Protein 1N12 (pdb70)

Sequence (290 aa):
VPACTVSNTTVDWQDVEIQTLSQNGNHEKEFTVNRCPYNLGTKVTITATNTYNNAILVQNTSNTSSDGLLVYLYNSSNAGNIGTAITLGTPFTPGKITGNNADKTISLHAKLGYKGNQNLIAGPFSATATLVASYSSDVAFRGNLLDVPACTVSNTTVDWQDVEIQTLSQNGNHEKEEFTVNRCPYNLGTKVTITATNTYNNAILVQNTSNTDGLLVYLYNSSNAGNIGTAITLGTPFTPGKITGNNADKTISLHAKLGYKGNQNLIAGPFSATATLVASYSSDVAFRGNLLD

InterPro domains:
  IPR000259 Fimbrial-type adhesion domain [PF00419] (29-172)
  IPR004086 P pili tip fibrillum PapE protein, Enterobacteriaceae [PR01555] (19-34)
  IPR004086 P pili tip fibrillum PapE protein, Enterobacteriaceae [PR01555] (64-80)
  IPR004086 P pili tip fibrillum PapE protein, Enterobacteriaceae [PR01555] (98-114)
  IPR004086 P pili tip fibrillum PapE protein, Enterobacteriaceae [PR01555] (125-140)
  IPR004086 P pili tip fibrillum PapE protein, Enterobacteriaceae [PR01555] (143-162)
  IPR008966 Adhesion domain superfamily [SSF49401] (36-172)
  IPR036937 Fimbrial-type adhesion domain superfamily [G3DSA:2.60.40.1090] (36-173)
  IPR050263 Bacterial Fimbrial Adherence [PTHR33420] (1-172)

Radius of gyration: 21.82 Å; Cα contacts (8 Å, |Δi|>4): 777; chains: 4; bounding box: 40×49×59 Å

Structure (mmCIF, N/CA/C/O backbone):
data_1N12
#
_entry.id   1N12
#
_cell.length_a   25.254
_cell.length_b   91.922
_cell.length_c   51.244
_cell.angle_alpha   90.00
_cell.angle_beta   99.26
_cell.angle_gamma   90.00
#
_symmetry.space_group_name_H-M   'P 1 21 1'
#
loop_
_entity.id
_entity.type
_entity.pdbx_description
1 polymer 'mature Fimbrial protein PapE'
2 polymer 'Peptide corresponding to the N-terminal extension of protein PapK'
3 water water
#
loop_
_atom_site.group_PDB
_atom_site.id
_atom_site.type_symbol
_atom_site.label_atom_id
_atom_site.label_alt_id
_atom_site.label_comp_id
_atom_site.label_asym_id
_atom_site.label_entity_id
_atom_site.label_seq_id
_atom_site.pdbx_PDB_ins_code
_atom_site.Cartn_x
_atom_site.Cartn_y
_atom_site.Cartn_z
_atom_site.occupancy
_atom_site.B_iso_or_equiv
_atom_site.auth_seq_id
_atom_site.auth_comp_id
_atom_site.auth_asym_id
_atom_site.auth_atom_id
_atom_site.pdbx_PDB_model_num
ATOM 1 N N . VAL A 1 1 ? 23.251 46.733 8.300 1.00 31.32 1 VAL A N 1
ATOM 2 C CA . VAL A 1 1 ? 22.121 46.760 7.332 1.00 28.51 1 VAL A CA 1
ATOM 3 C C . VAL A 1 1 ? 21.065 45.744 7.737 1.00 26.21 1 VAL A C 1
ATOM 4 O O . VAL A 1 1 ? 21.328 44.843 8.534 1.00 27.84 1 VAL A O 1
ATOM 8 N N . PRO A 1 2 ? 19.846 45.882 7.202 1.00 24.74 13 PRO A N 1
ATOM 9 C CA . PRO A 1 2 ? 18.806 44.921 7.567 1.00 24.29 13 PRO A CA 1
ATOM 10 C C . PRO A 1 2 ? 19.147 43.520 7.075 1.00 23.62 13 PRO A C 1
ATOM 11 O O . PRO A 1 2 ? 19.634 43.344 5.957 1.00 24.12 13 PRO A O 1
ATOM 15 N N . ALA A 1 3 ? 18.918 42.532 7.929 1.00 22.52 14 ALA A N 1
ATOM 16 C CA . ALA A 1 3 ? 19.172 41.149 7.562 1.00 21.69 14 ALA A CA 1
ATOM 17 C C . ALA A 1 3 ? 17.987 40.706 6.714 1.00 20.01 14 ALA A C 1
ATOM 18 O O . ALA A 1 3 ? 16.912 41.302 6.772 1.00 18.67 14 ALA A O 1
ATOM 20 N N . CYS A 1 4 ? 18.182 39.667 5.920 1.00 17.50 15 CYS A N 1
ATOM 21 C CA . CYS A 1 4 ? 17.102 39.175 5.083 1.00 16.69 15 CYS A CA 1
ATOM 22 C C . CYS A 1 4 ? 16.081 38.452 5.943 1.00 15.90 15 CYS A C 1
ATOM 23 O O . CYS A 1 4 ? 16.401 37.971 7.035 1.00 16.68 15 CYS A O 1
ATOM 26 N N . THR A 1 5 ? 14.854 38.371 5.442 1.00 15.30 16 THR A N 1
ATOM 27 C CA . THR A 1 5 ? 13.797 37.654 6.135 1.00 17.36 16 THR A CA 1
ATOM 28 C C . THR A 1 5 ? 13.735 36.289 5.458 1.00 15.49 16 THR A C 1
ATOM 29 O O . THR A 1 5 ? 13.307 36.174 4.312 1.00 15.77 16 THR A O 1
ATOM 33 N N . VAL A 1 6 ? 14.180 35.264 6.174 1.00 15.69 17 VAL A N 1
ATOM 34 C CA . VAL A 1 6 ? 14.223 33.904 5.652 1.00 12.54 17 VAL A CA 1
ATOM 35 C C . VAL A 1 6 ? 12.915 33.132 5.817 1.00 14.72 17 VAL A C 1
ATOM 36 O O . VAL A 1 6 ? 12.314 33.127 6.893 1.00 15.01 17 VAL A O 1
ATOM 40 N N . SER A 1 7 ? 12.481 32.478 4.743 1.00 14.24 18 SER A N 1
ATOM 41 C CA . SER A 1 7 ? 11.264 31.671 4.771 1.00 15.64 18 SER A CA 1
ATOM 42 C C . SER A 1 7 ? 11.576 30.272 5.283 1.00 16.30 18 SER A C 1
ATOM 43 O O . SER A 1 7 ? 12.551 29.651 4.855 1.00 15.47 18 SER A O 1
ATOM 46 N N . ASN A 1 8 ? 10.747 29.774 6.194 1.00 16.62 19 ASN A N 1
ATOM 47 C CA . ASN A 1 8 ? 10.943 28.437 6.730 1.00 17.02 19 ASN A CA 1
ATOM 48 C C . ASN A 1 8 ? 10.857 27.404 5.619 1.00 17.84 19 ASN A C 1
ATOM 49 O O . ASN A 1 8 ? 10.114 27.573 4.650 1.00 18.66 19 ASN A O 1
ATOM 54 N N . THR A 1 9 ? 11.626 26.332 5.754 1.00 16.48 20 THR A N 1
ATOM 55 C CA . THR A 1 9 ? 11.562 25.274 4.768 1.00 17.38 20 THR A CA 1
ATOM 56 C C . THR A 1 9 ? 11.883 23.940 5.421 1.00 14.58 20 THR A C 1
ATOM 57 O O . THR A 1 9 ? 12.349 23.882 6.563 1.00 13.88 20 THR A O 1
ATOM 61 N N . THR A 1 10 ? 11.600 22.870 4.695 1.00 13.25 21 THR A N 1
ATOM 62 C CA . THR A 1 10 ? 11.817 21.531 5.198 1.00 11.83 21 THR A CA 1
ATOM 63 C C . THR A 1 10 ? 12.504 20.685 4.148 1.00 12.31 21 THR A C 1
ATOM 64 O O . THR A 1 10 ? 12.191 20.778 2.962 1.00 13.37 21 THR A O 1
ATOM 68 N N . VAL A 1 11 ? 13.442 19.861 4.599 1.00 9.91 22 VAL A N 1
ATOM 69 C CA . VAL A 1 11 ? 14.169 18.954 3.730 1.00 11.19 22 VAL A CA 1
ATOM 70 C C . VAL A 1 11 ? 13.680 17.580 4.180 1.00 11.85 22 VAL A C 1
ATOM 71 O O . VAL A 1 11 ? 13.934 17.168 5.310 1.00 11.27 22 VAL A O 1
ATOM 75 N N . ASP A 1 12 ? 12.963 16.885 3.302 1.00 11.86 23 ASP A N 1
ATOM 76 C CA . ASP A 1 12 ? 12.394 15.583 3.646 1.00 14.61 23 ASP A CA 1
ATOM 77 C C . ASP A 1 12 ? 12.963 14.438 2.819 1.00 13.57 23 ASP A C 1
ATOM 78 O O . ASP A 1 12 ? 12.816 14.402 1.595 1.00 15.58 23 ASP A O 1
ATOM 83 N N . TRP A 1 13 ? 13.614 13.503 3.507 1.00 13.17 24 TRP A N 1
ATOM 84 C CA . TRP A 1 13 ? 14.227 12.337 2.875 1.00 13.78 24 TRP A CA 1
ATOM 85 C C . TRP A 1 13 ? 13.266 11.169 2.657 1.00 14.93 24 TRP A C 1
ATOM 86 O O . TRP A 1 13 ? 13.616 10.193 1.988 1.00 17.40 24 TRP A O 1
ATOM 97 N N . GLN A 1 14 ? 12.065 11.253 3.214 1.00 17.07 25 GLN A N 1
ATOM 98 C CA . GLN A 1 14 ? 11.116 10.155 3.064 1.00 22.12 25 GLN A CA 1
ATOM 99 C C . GLN A 1 14 ? 11.733 8.947 3.756 1.00 21.16 25 GLN A C 1
ATOM 100 O O . GLN A 1 14 ? 12.345 9.081 4.815 1.00 19.30 25 GLN A O 1
ATOM 106 N N . ASP A 1 15 ? 11.604 7.774 3.143 1.00 20.79 26 ASP A N 1
ATOM 107 C CA . ASP A 1 15 ? 12.158 6.566 3.735 1.00 22.63 26 ASP A CA 1
ATOM 108 C C . ASP A 1 15 ? 13.648 6.402 3.478 1.00 21.48 26 ASP A C 1
ATOM 109 O O . ASP A 1 15 ? 14.115 6.525 2.346 1.00 21.79 26 ASP A O 1
ATOM 114 N N . VAL A 1 16 ? 14.388 6.121 4.546 1.00 20.92 27 VAL A N 1
ATOM 115 C CA . VAL A 1 16 ? 15.826 5.913 4.454 1.00 19.35 27 VAL A CA 1
ATOM 116 C C . VAL A 1 16 ? 16.169 4.605 5.159 1.00 19.41 27 VAL A C 1
ATOM 117 O O . VAL A 1 16 ? 15.975 4.481 6.369 1.00 18.05 27 VAL A O 1
ATOM 121 N N . GLU A 1 17 ? 16.670 3.631 4.405 1.00 19.68 28 GLU A N 1
ATOM 122 C CA . GLU A 1 17 ? 17.038 2.343 4.987 1.00 20.79 28 GLU A CA 1
ATOM 123 C C . GLU A 1 17 ? 18.333 2.466 5.773 1.00 17.28 28 GLU A C 1
ATOM 124 O O . GLU A 1 17 ? 19.364 2.853 5.230 1.00 15.96 28 GLU A O 1
ATOM 130 N N . ILE A 1 18 ? 18.267 2.131 7.055 1.00 15.52 29 ILE A N 1
ATOM 131 C CA . ILE A 1 18 ? 19.427 2.225 7.927 1.00 15.09 29 ILE A CA 1
ATOM 132 C C . ILE A 1 18 ? 20.648 1.540 7.342 1.00 17.07 29 ILE A C 1
ATOM 133 O O . ILE A 1 18 ? 21.735 2.109 7.331 1.00 16.96 29 ILE A O 1
ATOM 138 N N . GLN A 1 19 ? 20.455 0.322 6.845 1.00 17.62 30 GLN A N 1
ATOM 139 C CA . GLN A 1 19 ? 21.545 -0.468 6.282 1.00 21.89 30 GLN A CA 1
ATOM 140 C C . GLN A 1 19 ? 22.281 0.207 5.129 1.00 20.67 30 GLN A C 1
ATOM 141 O O . GLN A 1 19 ? 23.385 -0.204 4.774 1.00 21.20 30 GLN A O 1
ATOM 147 N N . THR A 1 20 ? 21.686 1.247 4.551 1.00 21.39 31 THR A N 1
ATOM 148 C CA . THR A 1 20 ? 22.313 1.937 3.425 1.00 19.37 31 THR A CA 1
ATOM 149 C C . THR A 1 20 ? 23.035 3.231 3.787 1.00 18.46 31 THR A C 1
ATOM 150 O O . THR A 1 20 ? 23.599 3.894 2.915 1.00 17.36 31 THR A O 1
ATOM 154 N N . LEU A 1 21 ? 23.030 3.582 5.069 1.00 16.73 32 LEU A N 1
ATOM 155 C CA . LEU A 1 21 ? 23.684 4.804 5.525 1.00 15.15 32 LEU A CA 1
ATOM 156 C C . LEU A 1 21 ? 25.189 4.681 5.621 1.00 16.24 32 LEU A C 1
ATOM 157 O O . LEU A 1 21 ? 25.722 3.659 6.061 1.00 16.09 32 LEU A O 1
ATOM 162 N N . SER A 1 22 ? 25.869 5.739 5.201 1.00 16.75 33 SER A N 1
ATOM 163 C CA . SER A 1 22 ? 27.315 5.806 5.272 1.00 17.16 33 SER A CA 1
ATOM 164 C C . SER A 1 22 ? 27.608 6.642 6.500 1.00 17.59 33 SER A C 1
ATOM 165 O O . SER A 1 22 ? 26.994 7.690 6.704 1.00 15.43 33 SER A O 1
ATOM 168 N N . GLN A 1 23 ? 28.548 6.189 7.315 1.00 17.60 34 GLN A N 1
ATOM 169 C CA . GLN A 1 23 ? 28.891 6.917 8.522 1.00 19.04 34 GLN A CA 1
ATOM 170 C C . GLN A 1 23 ? 29.371 8.334 8.201 1.00 20.09 34 GLN A C 1
ATOM 171 O O . GLN A 1 23 ? 29.082 9.279 8.945 1.00 19.88 34 GLN A O 1
ATOM 177 N N . ASN A 1 24 ? 30.080 8.483 7.084 1.00 21.07 35 ASN A N 1
ATOM 178 C CA . ASN A 1 24 ? 30.608 9.783 6.669 1.00 22.86 35 ASN A CA 1
ATOM 179 C C . ASN A 1 24 ? 29.531 10.660 6.054 1.00 21.81 35 ASN A C 1
ATOM 180 O O . ASN A 1 24 ? 29.725 11.864 5.865 1.00 20.93 35 ASN A O 1
ATOM 185 N N . GLY A 1 25 ? 28.405 10.041 5.722 1.00 18.93 36 GLY A N 1
ATOM 186 C CA . GLY A 1 25 ? 27.306 10.774 5.138 1.00 18.39 36 GLY A CA 1
ATOM 187 C C . GLY A 1 25 ? 27.086 10.518 3.661 1.00 16.79 36 GLY A C 1
ATOM 188 O O . GLY A 1 25 ? 28.002 10.639 2.847 1.00 17.65 36 GLY A O 1
ATOM 189 N N . ASN A 1 26 ? 25.868 10.128 3.320 1.00 14.72 37 ASN A N 1
ATOM 190 C CA . ASN A 1 26 ? 25.501 9.915 1.932 1.00 13.88 37 ASN A CA 1
ATOM 191 C C . ASN A 1 26 ? 24.049 10.341 1.786 1.00 13.04 37 ASN A C 1
ATOM 192 O O . ASN A 1 26 ? 23.611 11.243 2.507 1.00 14.46 37 ASN A O 1
ATOM 197 N N . HIS A 1 27 ? 23.300 9.738 0.871 1.00 12.53 38 HIS A N 1
ATOM 198 C CA . HIS A 1 27 ? 21.906 10.144 0.683 1.00 12.57 38 HIS A CA 1
ATOM 199 C C . HIS A 1 27 ? 21.844 11.650 0.414 1.00 13.45 38 HIS A C 1
ATOM 200 O O . HIS A 1 27 ? 20.958 12.346 0.909 1.00 13.63 38 HIS A O 1
ATOM 207 N N . GLU A 1 28 ? 22.793 12.138 -0.378 1.00 12.89 39 GLU A N 1
ATOM 208 C CA . GLU A 1 28 ? 22.878 13.551 -0.723 1.00 13.27 39 GLU A CA 1
ATOM 209 C C . GLU A 1 28 ? 21.540 14.076 -1.228 1.00 13.00 39 GLU A C 1
ATOM 210 O O . GLU A 1 28 ? 20.870 13.426 -2.029 1.00 10.83 39 GLU A O 1
ATOM 216 N N . LYS A 1 29 ? 21.147 15.248 -0.742 1.00 11.46 40 LYS A N 1
ATOM 217 C CA . LYS A 1 29 ? 19.899 15.860 -1.158 1.00 10.11 40 LYS A CA 1
ATOM 218 C C . LYS A 1 29 ? 20.072 17.369 -1.322 1.00 11.41 40 LYS A C 1
ATOM 219 O O . LYS A 1 29 ? 20.615 18.053 -0.446 1.00 10.43 40 LYS A O 1
ATOM 225 N N . GLU A 1 30 ? 19.626 17.889 -2.459 1.00 9.44 41 GLU A N 1
ATOM 226 C CA . GLU A 1 30 ? 19.727 19.321 -2.722 1.00 11.98 41 GLU A CA 1
ATOM 227 C C . GLU A 1 30 ? 18.451 19.986 -2.252 1.00 9.90 41 GLU A C 1
ATOM 228 O O . GLU A 1 30 ? 17.370 19.395 -2.335 1.00 13.60 41 GLU A O 1
ATOM 234 N N . PHE A 1 31 ? 18.561 21.202 -1.735 1.00 8.40 42 PHE A N 1
ATOM 235 C CA . PHE A 1 31 ? 17.372 21.905 -1.285 1.00 8.81 42 PHE A CA 1
ATOM 236 C C . PHE A 1 31 ? 17.557 23.400 -1.438 1.00 10.02 42 PHE A C 1
ATOM 237 O O . PHE A 1 31 ? 18.682 23.893 -1.546 1.00 10.22 42 PHE A O 1
ATOM 245 N N . THR A 1 32 ? 16.448 24.126 -1.459 1.00 9.46 43 THR A N 1
ATOM 246 C CA . THR A 1 32 ? 16.529 25.566 -1.603 1.00 10.27 43 THR A CA 1
ATOM 247 C C . THR A 1 32 ? 15.970 26.295 -0.400 1.00 10.92 43 THR A C 1
ATOM 248 O O . THR A 1 32 ? 15.167 25.750 0.373 1.00 11.75 43 THR A O 1
ATOM 252 N N . VAL A 1 33 ? 16.414 27.537 -0.245 1.00 9.79 44 VAL A N 1
ATOM 253 C CA . VAL A 1 33 ? 15.955 28.396 0.830 1.00 9.63 44 VAL A CA 1
ATOM 254 C C . VAL A 1 33 ? 15.612 29.715 0.161 1.00 11.81 44 VAL A C 1
ATOM 255 O O . VAL A 1 33 ? 16.414 30.259 -0.600 1.00 10.91 44 VAL A O 1
ATOM 259 N N . ASN A 1 34 ? 14.406 30.204 0.417 1.00 12.87 45 ASN A N 1
ATOM 260 C CA . ASN A 1 34 ? 13.955 31.469 -0.154 1.00 16.58 45 ASN A CA 1
ATOM 261 C C . ASN A 1 34 ? 14.011 32.516 0.932 1.00 16.96 45 ASN A C 1
ATOM 262 O O . ASN A 1 34 ? 13.770 32.218 2.098 1.00 15.87 45 ASN A O 1
ATOM 283 N N . ARG A 1 36 ? 13.695 37.131 1.684 1.00 18.49 47 ARG A N 1
ATOM 284 C CA . ARG A 1 36 ? 13.392 38.474 1.208 1.00 19.44 47 ARG A CA 1
ATOM 285 C C . ARG A 1 36 ? 14.538 39.346 1.697 1.00 17.95 47 ARG A C 1
ATOM 286 O O . ARG A 1 36 ? 14.754 39.466 2.904 1.00 19.85 47 ARG A O 1
ATOM 294 N N . CYS A 1 37 ? 15.275 39.944 0.768 1.00 17.09 48 CYS A N 1
ATOM 295 C CA . CYS A 1 37 ? 16.401 40.787 1.137 1.00 17.22 48 CYS A CA 1
ATOM 296 C C . CYS A 1 37 ? 16.277 42.211 0.591 1.00 18.01 48 CYS A C 1
ATOM 297 O O . CYS A 1 37 ? 16.806 42.514 -0.477 1.00 19.19 48 CYS A O 1
ATOM 300 N N . PRO A 1 38 ? 15.582 43.102 1.318 1.00 20.04 49 PRO A N 1
ATOM 301 C CA . PRO A 1 38 ? 15.406 44.495 0.888 1.00 20.59 49 PRO A CA 1
ATOM 302 C C . PRO A 1 38 ? 16.757 45.137 0.559 1.00 20.12 49 PRO A C 1
ATOM 303 O O . PRO A 1 38 ? 16.886 45.880 -0.414 1.00 21.98 49 PRO A O 1
ATOM 307 N N . TYR A 1 39 ? 17.756 44.862 1.389 1.00 18.67 50 TYR A N 1
ATOM 308 C CA . TYR A 1 39 ? 19.091 45.389 1.156 1.00 18.61 50 TYR A CA 1
ATOM 309 C C . TYR A 1 39 ? 19.886 44.246 0.553 1.00 18.03 50 TYR A C 1
ATOM 310 O O . TYR A 1 39 ? 20.148 43.248 1.225 1.00 17.31 50 TYR A O 1
ATOM 319 N N . ASN A 1 40 ? 20.261 44.375 -0.712 1.00 16.24 51 ASN A N 1
ATOM 320 C CA . ASN A 1 40 ? 21.004 43.305 -1.350 1.00 18.18 51 ASN A CA 1
ATOM 321 C C . ASN A 1 40 ? 22.226 43.768 -2.128 1.00 18.09 51 ASN A C 1
ATOM 322 O O . ASN A 1 40 ? 22.552 43.213 -3.174 1.00 18.62 51 ASN A O 1
ATOM 327 N N . LEU A 1 41 ? 22.912 44.778 -1.610 1.00 18.68 52 LEU A N 1
ATOM 328 C CA . LEU A 1 41 ? 24.117 45.275 -2.259 1.00 20.97 52 LEU A CA 1
ATOM 329 C C . LEU A 1 41 ? 25.311 44.573 -1.627 1.00 20.85 52 LEU A C 1
ATOM 330 O O . LEU A 1 41 ? 25.323 44.319 -0.427 1.00 24.05 52 LEU A O 1
ATOM 335 N N . GLY A 1 42 ? 26.320 44.261 -2.427 1.00 21.60 53 GLY A N 1
ATOM 336 C CA . GLY A 1 42 ? 27.483 43.585 -1.885 1.00 19.38 53 GLY A CA 1
ATOM 337 C C . GLY 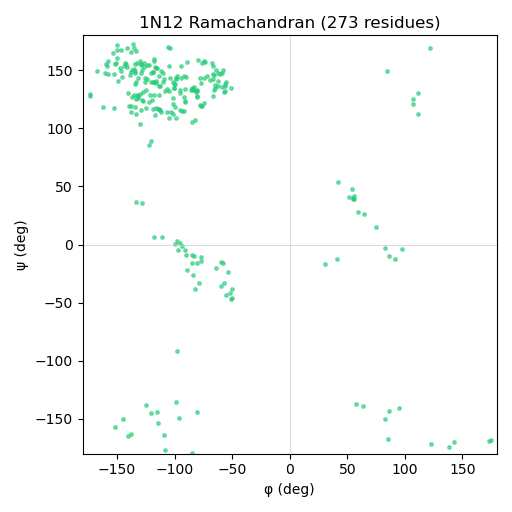A 1 42 ? 27.320 42.095 -2.085 1.00 19.91 53 GLY A C 1
ATOM 338 O O . GLY A 1 42 ? 26.806 41.664 -3.117 1.00 20.11 53 GLY A O 1
ATOM 339 N N . THR A 1 43 ? 27.730 41.309 -1.094 1.00 18.75 54 THR A N 1
ATOM 340 C CA . THR A 1 43 ? 27.633 39.858 -1.183 1.00 18.10 54 THR A CA 1
ATOM 341 C C . THR A 1 43 ? 26.862 39.291 0.007 1.00 15.87 54 THR A C 1
ATOM 342 O O . THR A 1 43 ? 26.969 39.794 1.123 1.00 16.43 54 THR A O 1
ATOM 354 N N . LYS A 1 45 ? 25.970 36.807 3.008 1.00 13.40 56 LYS A N 1
ATOM 355 C CA . LYS A 1 45 ? 26.670 35.942 3.945 1.00 14.48 56 LYS A CA 1
ATOM 356 C C . LYS A 1 45 ? 25.593 35.186 4.705 1.00 13.22 56 LYS A C 1
ATOM 357 O O . LYS A 1 45 ? 24.642 35.780 5.215 1.00 13.49 56 LYS A O 1
ATOM 363 N N . VAL A 1 46 ? 25.738 33.872 4.762 1.00 11.33 57 VAL A N 1
ATOM 364 C CA . VAL A 1 46 ? 24.769 33.030 5.446 1.00 9.71 57 VAL A CA 1
ATOM 365 C C . VAL A 1 46 ? 25.443 32.308 6.606 1.00 11.22 57 VAL A C 1
ATOM 366 O O . VAL A 1 46 ? 26.587 31.865 6.492 1.00 12.44 57 VAL A O 1
ATOM 370 N N . THR A 1 47 ? 24.741 32.213 7.732 1.00 9.97 58 THR A N 1
ATOM 371 C CA . THR A 1 47 ? 25.272 31.498 8.881 1.00 11.18 58 THR A CA 1
ATOM 372 C C . THR A 1 47 ? 24.195 30.529 9.352 1.00 9.82 58 THR A C 1
ATOM 373 O O . THR A 1 47 ? 23.034 30.909 9.524 1.00 10.47 58 THR A O 1
ATOM 377 N N . ILE A 1 48 ? 24.578 29.272 9.532 1.00 9.12 59 ILE A N 1
ATOM 378 C CA . ILE A 1 48 ? 23.635 28.246 9.967 1.00 8.86 59 ILE A CA 1
ATOM 379 C C . ILE A 1 48 ? 24.081 27.699 11.316 1.00 9.45 59 ILE A C 1
ATOM 380 O O . ILE A 1 48 ? 25.239 27.313 11.487 1.00 9.35 59 ILE A O 1
ATOM 385 N N . THR A 1 49 ? 23.153 27.671 12.268 1.00 11.63 60 THR A N 1
ATOM 386 C CA . THR A 1 49 ? 23.438 27.181 13.610 1.00 13.58 60 THR A CA 1
ATOM 387 C C . THR A 1 49 ? 22.393 26.162 14.042 1.00 13.82 60 THR A C 1
ATOM 388 O O . THR A 1 49 ? 21.282 26.140 13.524 1.00 13.69 60 THR A O 1
ATOM 392 N N . ALA A 1 50 ? 22.751 25.315 14.998 1.00 13.27 61 ALA A N 1
ATOM 393 C CA . ALA A 1 50 ? 21.821 24.310 15.490 1.00 12.93 61 ALA A CA 1
ATOM 394 C C . ALA A 1 50 ? 22.117 24.093 16.966 1.00 15.31 61 ALA A C 1
ATOM 395 O O . ALA A 1 50 ? 23.250 24.272 17.400 1.00 15.39 61 ALA A O 1
ATOM 397 N N . THR A 1 51 ? 21.098 23.698 17.721 1.00 16.48 62 THR A N 1
ATOM 398 C CA . THR A 1 51 ? 21.232 23.474 19.159 1.00 18.58 62 THR A CA 1
ATOM 399 C C . THR A 1 51 ? 21.889 22.141 19.506 1.00 18.80 62 THR A C 1
ATOM 400 O O . THR A 1 51 ? 22.592 22.029 20.514 1.00 18.15 62 THR A O 1
ATOM 404 N N . ASN A 1 52 ? 21.654 21.127 18.681 1.00 15.57 63 ASN A N 1
ATOM 405 C CA . ASN A 1 52 ? 22.252 19.818 18.909 1.00 16.53 63 ASN A CA 1
ATOM 406 C C . ASN A 1 52 ? 23.175 19.485 17.756 1.00 15.23 63 ASN A C 1
ATOM 407 O O . ASN A 1 52 ? 22.724 19.254 16.639 1.00 14.02 63 ASN A O 1
ATOM 412 N N . THR A 1 53 ? 24.471 19.451 18.033 1.00 13.88 64 THR A N 1
ATOM 413 C CA . THR A 1 53 ? 25.446 19.181 16.992 1.00 14.24 64 THR A CA 1
ATOM 414 C C . THR A 1 53 ? 26.556 18.249 17.424 1.00 15.12 64 THR A C 1
ATOM 415 O O . THR A 1 53 ? 26.746 17.981 18.617 1.00 14.10 64 THR A O 1
ATOM 419 N N . TYR A 1 54 ? 27.289 17.757 16.432 1.00 14.16 65 TYR A N 1
ATOM 420 C CA . TYR A 1 54 ? 28.438 16.908 16.664 1.00 14.04 65 TYR A CA 1
ATOM 421 C C . TYR A 1 54 ? 29.401 17.074 15.504 1.00 15.91 65 TYR A C 1
ATOM 422 O O . TYR A 1 54 ? 29.070 16.767 14.362 1.00 15.82 65 TYR A O 1
ATOM 431 N N . ASN A 1 55 ? 30.593 17.566 15.811 1.00 15.65 66 ASN A N 1
ATOM 432 C CA . ASN A 1 55 ? 31.622 17.786 14.807 1.00 17.77 66 ASN A CA 1
ATOM 433 C C . ASN A 1 55 ? 31.110 18.395 13.506 1.00 15.76 66 ASN A C 1
ATOM 434 O O . ASN A 1 55 ? 31.327 17.859 12.421 1.00 16.51 66 ASN A O 1
ATOM 439 N N . ASN A 1 56 ? 30.416 19.520 13.638 1.00 13.81 67 ASN A N 1
ATOM 440 C CA . ASN A 1 56 ? 29.911 20.257 12.491 1.00 14.14 67 ASN A CA 1
ATOM 441 C C . ASN A 1 56 ? 28.703 19.659 11.778 1.00 13.07 67 ASN A C 1
ATOM 442 O O . ASN A 1 56 ? 28.379 20.048 10.655 1.00 15.27 67 ASN A O 1
ATOM 447 N N . ALA A 1 57 ? 28.038 18.710 12.417 1.00 11.69 68 ALA A N 1
ATOM 448 C CA . ALA A 1 57 ? 26.846 18.122 11.829 1.00 11.78 68 ALA A CA 1
ATOM 449 C C . ALA A 1 57 ? 25.703 18.281 12.822 1.00 10.67 68 ALA A C 1
ATOM 450 O O . ALA A 1 57 ? 25.923 18.397 14.028 1.00 10.13 68 ALA A O 1
ATOM 452 N N . ILE A 1 58 ? 24.482 18.307 12.308 1.00 8.61 69 ILE A N 1
ATOM 453 C CA . ILE A 1 58 ? 23.312 18.420 13.162 1.00 9.83 69 ILE A CA 1
ATOM 454 C C . ILE A 1 58 ? 23.051 17.019 13.693 1.00 9.39 69 ILE A C 1
ATOM 455 O O . ILE A 1 58 ? 22.979 16.057 12.923 1.00 8.67 69 ILE A O 1
ATOM 460 N N . LEU A 1 59 ? 22.950 16.895 15.012 1.00 9.17 70 LEU A N 1
ATOM 461 C CA . LEU A 1 59 ? 22.716 15.596 15.627 1.00 8.83 70 LEU A CA 1
ATOM 462 C C . LEU A 1 59 ? 21.222 15.444 15.858 1.00 9.95 70 LEU A C 1
ATOM 463 O O . LEU A 1 59 ? 20.628 16.185 16.641 1.00 11.65 70 LEU A O 1
ATOM 468 N N . VAL A 1 60 ? 20.618 14.477 15.174 1.00 10.05 71 VAL A N 1
ATOM 469 C CA . VAL A 1 60 ? 19.182 14.238 15.280 1.00 9.92 71 VAL A CA 1
ATOM 470 C C . VAL A 1 60 ? 18.832 13.502 16.577 1.00 12.10 71 VAL A C 1
ATOM 471 O O . VAL A 1 60 ? 19.284 12.381 16.818 1.00 11.65 71 VAL A O 1
ATOM 475 N N . GLN A 1 61 ? 18.024 14.149 17.409 1.00 14.55 72 GLN A N 1
ATOM 476 C CA . GLN A 1 61 ? 17.615 13.579 18.687 1.00 18.06 72 GLN A CA 1
ATOM 477 C C . GLN A 1 61 ? 16.788 12.305 18.552 1.00 17.33 72 GLN A C 1
ATOM 478 O O . GLN A 1 61 ? 16.067 12.108 17.576 1.00 15.69 72 GLN A O 1
ATOM 484 N N . ASN A 1 62 ? 16.913 11.443 19.552 1.00 19.56 73 ASN A N 1
ATOM 485 C CA . ASN A 1 62 ? 16.175 10.188 19.610 1.00 21.17 73 ASN A CA 1
ATOM 486 C C . ASN A 1 62 ? 16.335 9.250 18.414 1.00 18.84 73 ASN A C 1
ATOM 487 O O . ASN A 1 62 ? 15.363 8.630 17.985 1.00 20.49 73 ASN A O 1
ATOM 492 N N . THR A 1 63 ? 17.542 9.137 17.867 1.00 15.08 74 THR A N 1
ATOM 493 C CA . THR A 1 63 ? 17.743 8.229 16.742 1.00 12.70 74 THR A CA 1
ATOM 494 C C . THR A 1 63 ? 18.736 7.112 17.057 1.00 11.20 74 THR A C 1
ATOM 495 O O . THR A 1 63 ? 19.109 6.330 16.180 1.00 10.62 74 THR A O 1
ATOM 499 N N . SER A 1 64 ? 19.169 7.039 18.312 1.00 12.85 75 SER A N 1
ATOM 500 C CA . SER A 1 64 ? 20.099 5.992 18.729 1.00 15.10 75 SER A CA 1
ATOM 501 C C . SER A 1 64 ? 19.836 5.565 20.167 1.00 17.49 75 SER A C 1
ATOM 502 O O . SER A 1 64 ? 19.388 6.369 20.986 1.00 15.57 75 SER A O 1
ATOM 505 N N . ASN A 1 65 ? 20.117 4.300 20.469 1.00 19.89 76 ASN A N 1
ATOM 506 C CA . ASN A 1 65 ? 19.924 3.787 21.822 1.00 24.22 76 ASN A CA 1
ATOM 507 C C . ASN A 1 65 ? 20.742 4.635 22.785 1.00 25.40 76 ASN A C 1
ATOM 508 O O . ASN A 1 65 ? 20.354 4.836 23.936 1.00 25.19 76 ASN A O 1
ATOM 513 N N . THR A 1 66 ? 21.882 5.125 22.305 1.00 26.75 77 THR A N 1
ATOM 514 C CA . THR A 1 66 ? 22.738 5.996 23.103 1.00 28.42 77 THR A CA 1
ATOM 515 C C . THR A 1 66 ? 22.325 7.425 22.759 1.00 28.47 77 THR A C 1
ATOM 516 O O . THR A 1 66 ? 22.503 7.871 21.629 1.00 27.87 77 THR A O 1
ATOM 520 N N . SER A 1 67 ? 21.779 8.139 23.736 1.00 27.83 78 SER A N 1
ATOM 521 C CA . SER A 1 67 ? 21.307 9.501 23.521 1.00 27.39 78 SER A CA 1
ATOM 522 C C . SER A 1 67 ? 22.310 10.485 22.926 1.00 26.75 78 SER A C 1
ATOM 523 O O . SER A 1 67 ? 21.905 11.480 22.330 1.00 25.94 78 SER A O 1
ATOM 526 N N . SER A 1 68 ? 23.607 10.226 23.088 1.00 23.03 79 SER A N 1
ATOM 527 C CA . SER A 1 68 ? 24.614 11.140 22.556 1.00 21.80 79 SER A CA 1
ATOM 528 C C . SER A 1 68 ? 25.095 10.741 21.159 1.00 19.08 79 SER A C 1
ATOM 529 O O . SER A 1 68 ? 25.941 11.418 20.570 1.00 19.05 79 SER A O 1
ATOM 532 N N . ASP A 1 69 ? 24.570 9.628 20.652 1.00 16.96 80 ASP A N 1
ATOM 533 C CA . ASP A 1 69 ? 24.892 9.144 19.309 1.00 15.13 80 ASP A CA 1
ATOM 534 C C . ASP A 1 69 ? 23.645 9.381 18.462 1.00 13.44 80 ASP A C 1
ATOM 535 O O . ASP A 1 69 ? 22.657 9.940 18.944 1.00 12.11 80 ASP A O 1
ATOM 540 N N . GLY A 1 70 ? 23.682 8.956 17.203 1.00 10.68 81 GLY A N 1
ATOM 541 C CA . GLY A 1 70 ? 22.515 9.137 16.365 1.00 11.72 81 GLY A CA 1
ATOM 542 C C . GLY A 1 70 ? 22.776 9.590 14.945 1.00 12.43 81 GLY A C 1
ATOM 543 O O . GLY A 1 70 ? 23.927 9.700 14.502 1.00 9.94 81 GLY A O 1
ATOM 544 N N . LEU A 1 71 ? 21.685 9.858 14.232 1.00 9.52 82 LEU A N 1
ATOM 545 C CA . LEU A 1 71 ? 21.752 10.299 12.849 1.00 8.90 82 LEU A CA 1
ATOM 546 C C . LEU A 1 71 ? 22.385 11.680 12.797 1.00 6.39 82 LEU A C 1
ATOM 547 O O . LEU A 1 71 ? 22.200 12.496 13.702 1.00 8.01 82 LEU A O 1
ATOM 552 N N . LEU A 1 72 ? 23.120 11.940 11.721 1.00 6.05 83 LEU A N 1
ATOM 553 C CA . LEU A 1 72 ? 23.805 13.211 11.533 1.00 5.50 83 LEU A CA 1
ATOM 554 C C . LEU A 1 72 ? 23.424 13.845 10.210 1.00 7.47 83 LEU A C 1
ATOM 555 O O . LEU A 1 72 ? 23.298 13.145 9.203 1.00 8.49 83 LEU A O 1
ATOM 560 N N . VAL A 1 73 ? 23.237 15.161 10.212 1.00 5.65 84 VAL A N 1
ATOM 561 C CA . VAL A 1 73 ? 22.943 15.871 8.969 1.00 5.99 84 VAL A CA 1
ATOM 562 C C . VAL A 1 73 ? 24.116 16.804 8.681 1.00 7.32 84 VAL A C 1
ATOM 563 O O . VAL A 1 73 ? 24.398 17.714 9.464 1.00 6.00 84 VAL A O 1
ATOM 567 N N . TYR A 1 74 ? 24.811 16.557 7.571 1.00 7.54 85 TYR A N 1
ATOM 568 C CA . TYR A 1 74 ? 25.950 17.389 7.168 1.00 8.59 85 TYR A CA 1
ATOM 569 C C . TYR A 1 74 ? 25.468 18.344 6.089 1.00 7.14 85 TYR A C 1
ATOM 570 O O . TYR A 1 74 ? 24.780 17.926 5.161 1.00 10.37 85 TYR A O 1
ATOM 579 N N . LEU A 1 75 ? 25.841 19.613 6.193 1.00 5.75 86 LEU A N 1
ATOM 580 C CA . LEU A 1 75 ? 25.410 20.601 5.212 1.00 6.32 86 LEU A CA 1
ATOM 581 C C . LEU A 1 75 ? 26.570 21.058 4.343 1.00 6.84 86 LEU A C 1
ATOM 582 O O . LEU A 1 75 ? 27.716 21.127 4.799 1.00 7.58 86 LEU A O 1
ATOM 587 N N . TYR A 1 76 ? 26.262 21.370 3.090 1.00 5.13 87 TYR A N 1
ATOM 588 C CA . TYR A 1 76 ? 27.270 21.802 2.128 1.00 5.67 87 TYR A CA 1
ATOM 589 C C . TYR A 1 76 ? 26.794 22.960 1.264 1.00 8.02 87 TYR A C 1
ATOM 590 O O . TYR A 1 76 ? 25.612 23.071 0.954 1.00 6.22 87 TYR A O 1
ATOM 599 N N . ASN A 1 77 ? 27.730 23.814 0.865 1.00 7.19 88 ASN A N 1
ATOM 600 C CA . ASN A 1 77 ? 27.431 24.933 -0.013 1.00 8.94 88 ASN A CA 1
ATOM 601 C C . ASN A 1 77 ? 27.192 24.303 -1.389 1.00 10.84 88 ASN A C 1
ATOM 602 O O . ASN A 1 77 ? 27.406 23.104 -1.577 1.00 10.54 88 ASN A O 1
ATOM 607 N N A SER A 1 78 ? 26.753 25.108 -2.348 0.50 13.15 89 SER A N 1
ATOM 608 N N B SER A 1 78 ? 26.750 25.104 -2.350 0.50 12.13 89 SER A N 1
ATOM 609 C CA A SER A 1 78 ? 26.506 24.606 -3.694 0.50 15.14 89 SER A CA 1
ATOM 610 C CA B SER A 1 78 ? 26.519 24.592 -3.696 0.50 13.14 89 SER A CA 1
ATOM 611 C C A SER A 1 78 ? 27.359 25.370 -4.698 0.50 17.79 89 SER A C 1
ATOM 612 C C B SER A 1 78 ? 27.374 25.362 -4.687 0.50 16.72 89 SER A C 1
ATOM 613 O O A SER A 1 78 ? 27.570 26.573 -4.554 0.50 17.62 89 SER A O 1
ATOM 614 O O B SER A 1 78 ? 27.598 26.561 -4.527 0.50 16.77 89 SER A O 1
ATOM 619 N N . ASN A 1 79 ? 27.850 24.663 -5.710 1.00 18.50 90 ASN A N 1
ATOM 620 C CA . ASN A 1 79 ? 28.667 25.279 -6.745 1.00 23.00 90 ASN A CA 1
ATOM 621 C C . ASN A 1 79 ? 28.012 24.965 -8.090 1.00 22.97 90 ASN A C 1
ATOM 622 O O . ASN A 1 79 ? 28.274 23.925 -8.691 1.00 22.12 90 ASN A O 1
ATOM 627 N N . ALA A 1 80 ? 27.138 25.859 -8.541 1.00 24.19 91 ALA A N 1
ATOM 628 C CA . ALA A 1 80 ? 26.439 25.681 -9.810 1.00 25.08 91 ALA A CA 1
ATOM 629 C C . ALA A 1 80 ? 25.706 24.340 -9.897 1.00 24.84 91 ALA A C 1
ATOM 630 O O . ALA A 1 80 ? 25.819 23.624 -10.886 1.00 26.11 91 ALA A O 1
ATOM 632 N N . GLY A 1 81 ? 24.958 23.992 -8.857 1.00 25.87 92 GLY A N 1
ATOM 633 C CA . GLY A 1 81 ? 24.228 22.738 -8.889 1.00 24.36 92 GLY A CA 1
ATOM 634 C C . GLY A 1 81 ? 25.029 21.535 -8.418 1.00 23.94 92 GLY A C 1
ATOM 635 O O . GLY A 1 81 ? 24.471 20.450 -8.240 1.00 22.75 92 GLY A O 1
ATOM 636 N N . ASN A 1 82 ? 26.335 21.716 -8.236 1.00 22.14 93 ASN A N 1
ATOM 637 C CA . ASN A 1 82 ? 27.193 20.639 -7.754 1.00 21.89 93 ASN A CA 1
ATOM 638 C C . ASN A 1 82 ? 27.518 20.881 -6.297 1.00 19.25 93 ASN A C 1
ATOM 639 O O . ASN A 1 82 ? 27.705 22.022 -5.876 1.00 19.23 93 ASN A O 1
ATOM 644 N N . ILE A 1 83 ? 27.587 19.804 -5.528 1.00 17.08 94 ILE A N 1
ATOM 645 C CA . ILE A 1 83 ? 27.889 19.930 -4.117 1.00 16.06 94 ILE A CA 1
ATOM 646 C C . ILE A 1 83 ? 29.208 20.672 -3.964 1.00 16.14 94 ILE A C 1
ATOM 647 O O . ILE A 1 83 ? 30.163 20.445 -4.716 1.00 14.51 94 ILE A O 1
ATOM 652 N N . GLY A 1 84 ? 29.248 21.581 -3.000 1.00 15.60 95 GLY A N 1
ATOM 653 C CA . GLY A 1 84 ? 30.451 22.352 -2.774 1.00 16.03 95 GLY A CA 1
ATOM 654 C C . GLY A 1 84 ? 31.086 22.054 -1.434 1.00 15.94 95 GLY A C 1
ATOM 655 O O . GLY A 1 84 ? 30.919 20.975 -0.872 1.00 16.51 95 GLY A O 1
ATOM 656 N N . THR A 1 85 ? 31.809 23.031 -0.914 1.00 17.40 96 THR A N 1
ATOM 657 C CA . THR A 1 85 ? 32.495 22.865 0.353 1.00 19.32 96 THR A CA 1
ATOM 658 C C . THR A 1 85 ? 31.542 22.720 1.535 1.00 17.84 96 THR A C 1
ATOM 659 O O . THR A 1 85 ? 30.486 23.349 1.589 1.00 15.88 96 THR A O 1
ATOM 663 N N . ALA A 1 86 ? 31.922 21.866 2.477 1.00 16.77 97 ALA A N 1
ATOM 664 C CA . ALA A 1 86 ? 31.116 21.640 3.662 1.00 14.86 97 ALA A CA 1
ATOM 665 C C . ALA A 1 86 ? 30.908 22.952 4.403 1.00 14.99 97 ALA A C 1
ATOM 666 O O . ALA A 1 86 ? 31.750 23.858 4.357 1.00 14.23 97 ALA A O 1
ATOM 668 N N . ILE A 1 87 ? 29.773 23.062 5.079 1.00 10.23 98 ILE A N 1
ATOM 669 C CA . ILE A 1 87 ? 29.473 24.264 5.837 1.00 9.35 98 ILE A CA 1
ATOM 670 C C . ILE A 1 87 ? 29.869 24.066 7.289 1.00 10.74 98 ILE A C 1
ATOM 671 O O . ILE A 1 87 ? 29.527 23.052 7.892 1.00 9.61 98 ILE A O 1
ATOM 676 N N . THR A 1 88 ? 30.616 25.017 7.838 1.00 9.50 99 THR A N 1
ATOM 677 C CA . THR A 1 88 ? 30.991 24.943 9.240 1.00 11.59 99 THR A CA 1
ATOM 678 C C . THR A 1 88 ? 29.885 25.689 9.979 1.00 9.40 99 THR A C 1
ATOM 679 O O . THR A 1 88 ? 29.607 26.847 9.700 1.00 11.45 99 THR A O 1
ATOM 683 N N . LEU A 1 89 ? 29.233 25.014 10.913 1.00 10.46 100 LEU A N 1
ATOM 684 C CA . LEU A 1 89 ? 28.137 25.646 11.637 1.00 12.06 100 LEU A CA 1
ATOM 685 C C . LEU A 1 89 ? 28.615 26.849 12.436 1.00 12.67 100 LEU A C 1
ATOM 686 O O . LEU A 1 89 ? 29.701 26.833 13.013 1.00 14.11 100 LEU A O 1
ATOM 691 N N . GLY A 1 90 ? 27.810 27.901 12.446 1.00 13.96 101 GLY A N 1
ATOM 692 C CA . GLY A 1 90 ? 28.175 29.086 13.196 1.00 15.16 101 GLY A CA 1
ATOM 693 C C . GLY A 1 90 ? 29.118 30.058 12.514 1.00 17.71 101 GLY A C 1
ATOM 694 O O . GLY A 1 90 ? 29.434 31.103 13.087 1.00 19.43 101 GLY A O 1
ATOM 695 N N . THR A 1 91 ? 29.586 29.735 11.311 1.00 15.51 102 THR A N 1
ATOM 696 C CA . THR A 1 91 ? 30.485 30.649 10.601 1.00 15.50 102 THR A CA 1
ATOM 697 C C . THR A 1 91 ? 29.853 31.098 9.294 1.00 14.60 102 THR A C 1
ATOM 698 O O . THR A 1 91 ? 29.097 30.356 8.673 1.00 14.54 102 THR A O 1
ATOM 702 N N . PRO A 1 92 ? 30.156 32.328 8.854 1.00 14.65 103 PRO A N 1
ATOM 703 C CA . PRO A 1 92 ? 29.575 32.822 7.604 1.00 13.58 103 PRO A CA 1
ATOM 704 C C . PRO A 1 92 ? 30.167 32.238 6.331 1.00 15.12 103 PRO A C 1
ATOM 705 O O . PRO A 1 92 ? 31.371 31.981 6.235 1.00 15.93 103 PRO A O 1
ATOM 709 N N . PHE A 1 93 ? 29.303 32.025 5.349 1.00 12.61 104 PHE A N 1
ATOM 710 C CA . PHE A 1 93 ? 29.748 31.527 4.064 1.00 12.79 104 PHE A CA 1
ATOM 711 C C . PHE A 1 93 ? 28.881 32.216 3.027 1.00 12.23 104 PHE A C 1
ATOM 712 O O . PHE A 1 93 ? 27.763 32.653 3.326 1.00 10.80 104 PHE A O 1
ATOM 720 N N . THR A 1 94 ? 29.411 32.352 1.822 1.00 10.54 105 THR A N 1
ATOM 721 C CA . THR A 1 94 ? 28.659 32.973 0.747 1.00 13.56 105 THR A CA 1
ATOM 722 C C . THR A 1 94 ? 28.131 31.858 -0.137 1.00 12.60 105 THR A C 1
ATOM 723 O O . THR A 1 94 ? 28.906 31.067 -0.668 1.00 12.36 105 THR A O 1
ATOM 727 N N . PRO A 1 95 ? 26.801 31.771 -0.292 1.00 12.61 106 PRO A N 1
ATOM 728 C CA . PRO A 1 95 ? 26.189 30.738 -1.123 1.00 12.71 106 PRO A CA 1
ATOM 729 C C . PRO A 1 95 ? 26.758 30.800 -2.532 1.00 13.61 106 PRO A C 1
ATOM 730 O O . PRO A 1 95 ? 26.912 31.883 -3.099 1.00 13.91 106 PRO A O 1
ATOM 734 N N . GLY A 1 96 ? 27.064 29.634 -3.088 1.00 14.45 107 GLY A N 1
ATOM 735 C CA . GLY A 1 96 ? 27.621 29.569 -4.423 1.00 17.32 107 GLY A CA 1
ATOM 736 C C . GLY A 1 96 ? 26.558 29.592 -5.497 1.00 19.55 107 GLY A C 1
ATOM 737 O O . GLY A 1 96 ? 26.857 29.819 -6.666 1.00 22.94 107 GLY A O 1
ATOM 738 N N . LYS A 1 97 ? 25.312 29.337 -5.117 1.00 17.78 108 LYS A N 1
ATOM 739 C CA . LYS A 1 97 ? 24.224 29.361 -6.080 1.00 18.16 108 LYS A CA 1
ATOM 740 C C . LYS A 1 97 ? 23.084 30.227 -5.552 1.00 17.06 108 LYS A C 1
ATOM 741 O O . LYS A 1 97 ? 22.332 29.816 -4.661 1.00 16.98 108 LYS A O 1
ATOM 747 N N . ILE A 1 98 ? 22.972 31.431 -6.103 1.00 13.98 109 ILE A N 1
ATOM 748 C CA . ILE A 1 98 ? 21.927 32.369 -5.707 1.00 16.60 109 ILE A CA 1
ATOM 749 C C . ILE A 1 98 ? 21.138 32.802 -6.935 1.00 15.24 109 ILE A C 1
ATOM 750 O O . ILE A 1 98 ? 21.727 33.149 -7.956 1.00 16.97 109 ILE A O 1
ATOM 755 N N . THR A 1 99 ? 19.813 32.778 -6.843 1.00 16.29 110 THR A N 1
ATOM 756 C CA . THR A 1 99 ? 18.983 33.200 -7.970 1.00 18.45 110 THR A CA 1
ATOM 757 C C . THR A 1 99 ? 17.992 34.275 -7.530 1.00 19.27 110 THR A C 1
ATOM 758 O O . THR A 1 99 ? 17.651 34.379 -6.347 1.00 17.19 110 THR A O 1
ATOM 762 N N . GLY A 1 100 ? 17.537 35.072 -8.493 1.00 20.91 111 GLY A N 1
ATOM 763 C CA . GLY A 1 100 ? 16.599 36.141 -8.205 1.00 24.66 111 GLY A CA 1
ATOM 764 C C . GLY A 1 100 ? 17.277 37.483 -8.393 1.00 27.48 111 GLY A C 1
ATOM 765 O O . GLY A 1 100 ? 18.178 37.830 -7.635 1.00 27.33 111 GLY A O 1
ATOM 766 N N . ASN A 1 101 ? 16.854 38.239 -9.403 1.00 30.54 112 ASN A N 1
ATOM 767 C CA . ASN A 1 101 ? 17.455 39.543 -9.681 1.00 34.24 112 ASN A CA 1
ATOM 768 C C . ASN A 1 101 ? 16.861 40.653 -8.824 1.00 34.58 112 ASN A C 1
ATOM 769 O O . ASN A 1 101 ? 17.374 41.772 -8.801 1.00 35.96 112 ASN A O 1
ATOM 774 N N . ASN A 1 102 ? 15.784 40.339 -8.115 1.00 34.03 113 ASN A N 1
ATOM 775 C CA . ASN A 1 102 ? 15.127 41.326 -7.275 1.00 34.45 113 ASN A CA 1
ATOM 776 C C . ASN A 1 102 ? 15.349 41.017 -5.798 1.00 33.08 113 ASN A C 1
ATOM 777 O O . ASN A 1 102 ? 16.235 40.242 -5.455 1.00 33.46 113 ASN A O 1
ATOM 782 N N . ALA A 1 103 ? 14.554 41.626 -4.924 1.00 31.66 114 ALA A N 1
ATOM 783 C CA . ALA A 1 103 ? 14.698 41.400 -3.485 1.00 29.63 114 ALA A CA 1
ATOM 784 C C . ALA A 1 103 ? 14.412 39.947 -3.101 1.00 27.56 114 ALA A C 1
ATOM 785 O O . ALA A 1 103 ? 14.830 39.481 -2.040 1.00 28.08 114 ALA A O 1
ATOM 787 N N . ASP A 1 104 ? 13.697 39.238 -3.966 1.00 27.15 115 ASP A N 1
ATOM 788 C CA . ASP A 1 104 ? 13.365 37.839 -3.725 1.00 27.20 115 ASP A CA 1
ATOM 789 C C . ASP A 1 104 ? 14.539 36.969 -4.148 1.00 24.75 115 ASP A C 1
ATOM 790 O O . ASP A 1 104 ? 14.799 36.796 -5.344 1.00 23.88 115 ASP A O 1
ATOM 795 N N . LYS A 1 105 ? 15.247 36.426 -3.161 1.00 20.58 116 LYS A N 1
ATOM 796 C CA . LYS A 1 105 ? 16.416 35.583 -3.417 1.00 18.25 116 LYS A CA 1
ATOM 797 C C . LYS A 1 105 ? 16.194 34.124 -3.037 1.00 15.97 116 LYS A C 1
ATOM 798 O O . LYS A 1 105 ? 15.450 33.820 -2.107 1.00 16.70 116 LYS A O 1
ATOM 804 N N . THR A 1 106 ? 16.865 33.232 -3.762 1.00 15.47 117 THR A N 1
ATOM 805 C CA . THR A 1 106 ? 16.793 31.797 -3.513 1.00 14.79 117 THR A CA 1
ATOM 806 C C . THR A 1 106 ? 18.203 31.223 -3.573 1.00 12.36 117 THR A C 1
ATOM 807 O O . THR A 1 106 ? 18.934 31.469 -4.535 1.00 13.88 117 THR A O 1
ATOM 811 N N . ILE A 1 107 ? 18.596 30.473 -2.546 1.00 9.25 118 ILE A N 1
ATOM 812 C CA . ILE A 1 107 ? 19.918 29.864 -2.539 1.00 8.16 118 ILE A CA 1
ATOM 813 C C . ILE A 1 107 ? 19.768 28.348 -2.527 1.00 9.77 118 ILE A C 1
ATOM 814 O O . ILE A 1 107 ? 18.763 27.819 -2.054 1.00 9.95 118 ILE A O 1
ATOM 819 N N . SER A 1 108 ? 20.763 27.656 -3.067 1.00 8.17 119 SER A N 1
ATOM 820 C CA . SER A 1 108 ? 20.728 26.204 -3.102 1.00 11.34 119 SER A CA 1
ATOM 821 C C . SER A 1 108 ? 21.818 25.651 -2.206 1.00 9.28 119 SER A C 1
ATOM 822 O O . SER A 1 108 ? 22.940 26.147 -2.209 1.00 10.17 119 SER A O 1
ATOM 825 N N . LEU A 1 109 ? 21.472 24.631 -1.430 1.00 8.37 120 LEU A N 1
ATOM 826 C CA . LEU A 1 109 ? 22.417 23.993 -0.523 1.00 9.24 120 LEU A CA 1
ATOM 827 C C . LEU A 1 109 ? 22.255 22.486 -0.665 1.00 8.89 120 LEU A C 1
ATOM 828 O O . LEU A 1 109 ? 21.304 22.012 -1.289 1.00 9.65 120 LEU A O 1
ATOM 833 N N . HIS A 1 110 ? 23.184 21.735 -0.082 1.00 7.41 121 HIS A N 1
ATOM 834 C CA . HIS A 1 110 ? 23.135 20.290 -0.135 1.00 7.22 121 HIS A CA 1
ATOM 835 C C . HIS A 1 110 ? 23.257 19.742 1.268 1.00 7.76 121 HIS A C 1
ATOM 836 O O . HIS A 1 110 ? 23.898 20.355 2.128 1.00 7.06 121 HIS A O 1
ATOM 843 N N . ALA A 1 111 ? 22.648 18.585 1.493 1.00 6.49 122 ALA A N 1
ATOM 844 C CA . ALA A 1 111 ? 22.697 17.947 2.801 1.00 7.31 122 ALA A CA 1
ATOM 845 C C . ALA A 1 111 ? 22.896 16.453 2.605 1.00 9.21 122 ALA A C 1
ATOM 846 O O . ALA A 1 111 ? 22.404 15.880 1.626 1.00 9.12 122 ALA A O 1
ATOM 848 N N . LYS A 1 112 ? 23.632 15.837 3.525 1.00 7.94 123 LYS A N 1
ATOM 849 C CA . LYS A 1 112 ? 23.892 14.399 3.502 1.00 6.80 123 LYS A CA 1
ATOM 850 C C . LYS A 1 112 ? 23.541 13.856 4.889 1.00 9.53 123 LYS A C 1
ATOM 851 O O . LYS A 1 112 ? 23.590 14.599 5.876 1.00 9.28 123 LYS A O 1
ATOM 857 N N . LEU A 1 113 ? 23.191 12.574 4.954 1.00 7.92 124 LEU A N 1
ATOM 858 C CA . LEU A 1 113 ? 22.860 11.918 6.218 1.00 11.22 124 LEU A CA 1
ATOM 859 C C . LEU A 1 113 ? 23.987 10.972 6.580 1.00 10.01 124 LEU A C 1
ATOM 860 O O . LEU A 1 113 ? 24.453 10.199 5.743 1.00 12.96 124 LEU A O 1
ATOM 865 N N . GLY A 1 114 ? 24.430 11.049 7.826 1.00 9.19 125 GLY A N 1
ATOM 866 C CA . GLY A 1 114 ? 25.477 10.171 8.306 1.00 9.19 125 GLY A CA 1
ATOM 867 C C . GLY A 1 114 ? 25.037 9.739 9.693 1.00 9.78 125 GLY A C 1
ATOM 868 O O . GLY A 1 114 ? 23.864 9.882 10.037 1.00 8.29 125 GLY A O 1
ATOM 869 N N . TYR A 1 115 ? 25.947 9.207 10.498 1.00 10.09 126 TYR A N 1
ATOM 870 C CA . TYR A 1 115 ? 25.559 8.816 11.844 1.00 9.99 126 TYR A CA 1
ATOM 871 C C . TYR A 1 115 ? 26.740 8.696 12.784 1.00 10.98 126 TYR A C 1
ATOM 872 O O . TYR A 1 115 ? 27.883 8.502 12.364 1.00 12.21 126 TYR A O 1
ATOM 881 N N . LYS A 1 116 ? 26.439 8.845 14.063 1.00 10.27 127 LYS A N 1
ATOM 882 C CA . LYS A 1 116 ? 27.422 8.765 15.122 1.00 12.69 127 LYS A CA 1
ATOM 883 C C . LYS A 1 116 ? 27.142 7.468 15.871 1.00 13.31 127 LYS A C 1
ATOM 884 O O . LYS A 1 116 ? 25.987 7.091 16.041 1.00 14.14 127 LYS A O 1
ATOM 890 N N . GLY A 1 117 ? 28.193 6.779 16.304 1.00 14.84 128 GLY A N 1
ATOM 891 C CA . GLY A 1 117 ? 27.995 5.537 17.030 1.00 16.00 128 GLY A CA 1
ATOM 892 C C . GLY A 1 117 ? 27.839 4.354 16.098 1.00 17.73 128 GLY A C 1
ATOM 893 O O . GLY A 1 117 ? 28.108 4.471 14.906 1.00 17.17 128 GLY A O 1
ATOM 894 N N . ASN A 1 118 ? 27.398 3.218 16.636 1.00 19.86 129 ASN A N 1
ATOM 895 C CA . ASN A 1 118 ? 27.225 2.008 15.838 1.00 22.24 129 ASN A CA 1
ATOM 896 C C . ASN A 1 118 ? 25.923 2.034 15.060 1.00 20.79 129 ASN A C 1
ATOM 897 O O . ASN A 1 118 ? 24.912 2.540 15.536 1.00 19.29 129 ASN A O 1
ATOM 910 N N . GLN A 1 120 ? 24.079 -0.415 14.479 1.00 19.87 131 GLN A N 1
ATOM 911 C CA . GLN A 1 120 ? 23.118 -1.283 15.153 1.00 21.67 131 GLN A CA 1
ATOM 912 C C . GLN A 1 120 ? 22.336 -0.619 16.275 1.00 19.86 131 GLN A C 1
ATOM 913 O O . GLN A 1 120 ? 21.302 -1.135 16.700 1.00 19.83 131 GLN A O 1
ATOM 919 N N . ASN A 1 121 ? 22.826 0.519 16.752 1.00 17.93 132 ASN A N 1
ATOM 920 C CA . ASN A 1 121 ? 22.158 1.255 17.816 1.00 18.86 132 ASN A CA 1
ATOM 921 C C . ASN A 1 121 ? 21.168 2.289 17.275 1.00 17.12 132 ASN A C 1
ATOM 922 O O . ASN A 1 121 ? 20.460 2.939 18.040 1.00 16.56 132 ASN A O 1
ATOM 927 N N . LEU A 1 122 ? 21.124 2.449 15.959 1.00 14.92 133 LEU A N 1
ATOM 928 C CA . LEU A 1 122 ? 20.206 3.410 15.355 1.00 16.21 133 LEU A CA 1
ATOM 929 C C . LEU A 1 122 ? 18.770 2.928 15.523 1.00 17.25 133 LEU A C 1
ATOM 930 O O . LEU A 1 122 ? 18.492 1.735 15.413 1.00 15.38 133 LEU A O 1
ATOM 935 N N . ILE A 1 123 ? 17.870 3.868 15.786 1.00 16.70 134 ILE A N 1
ATOM 936 C CA . ILE A 1 123 ? 16.461 3.570 16.002 1.00 16.84 134 ILE A CA 1
ATOM 937 C C . ILE A 1 123 ? 15.619 3.880 14.771 1.00 18.39 134 ILE A C 1
ATOM 938 O O . ILE A 1 123 ? 15.654 4.996 14.255 1.00 19.00 134 ILE A O 1
ATOM 943 N N . ALA A 1 124 ? 14.853 2.899 14.304 1.00 17.57 135 ALA A N 1
ATOM 944 C CA . ALA A 1 124 ? 14.009 3.119 13.135 1.00 17.28 135 ALA A CA 1
ATOM 945 C C . ALA A 1 124 ? 12.804 3.974 13.506 1.00 17.50 135 ALA A C 1
ATOM 946 O O . ALA A 1 124 ? 12.415 4.059 14.675 1.00 16.54 135 ALA A O 1
ATOM 948 N N . GLY A 1 125 ? 12.219 4.619 12.505 1.00 18.03 136 GLY A N 1
ATOM 949 C CA . GLY A 1 125 ? 11.060 5.447 12.758 1.00 17.88 136 GLY A CA 1
ATOM 950 C C . GLY A 1 125 ? 11.258 6.886 12.338 1.00 19.02 136 GLY A C 1
ATOM 951 O O . GLY A 1 125 ? 12.373 7.296 12.015 1.00 18.86 136 GLY A O 1
ATOM 952 N N . PRO A 1 126 ? 10.176 7.680 12.320 1.00 17.94 137 PRO A N 1
ATOM 953 C CA . PRO A 1 126 ? 10.240 9.089 11.935 1.00 15.95 137 PRO A CA 1
ATOM 954 C C . PRO A 1 126 ? 11.252 9.871 12.766 1.00 14.52 137 PRO A C 1
ATOM 955 O O . PRO A 1 126 ? 11.364 9.665 13.977 1.00 13.72 137 PRO A O 1
ATOM 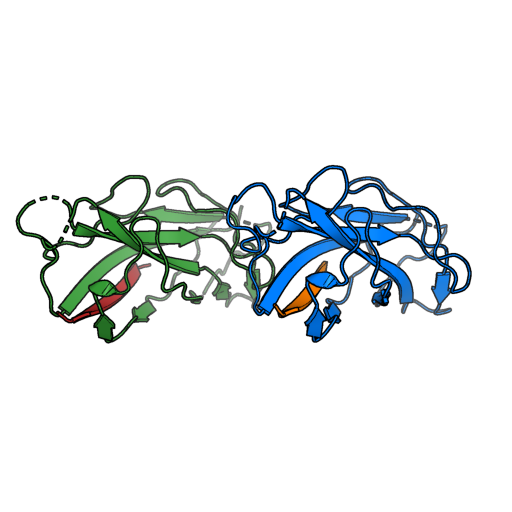959 N N . PHE A 1 127 ? 11.980 10.769 12.112 1.00 12.39 138 PHE A N 1
ATOM 960 C CA . PHE A 1 127 ? 12.958 11.595 12.809 1.00 11.95 138 PHE A CA 1
ATOM 961 C C . PHE A 1 127 ? 12.801 13.034 12.349 1.00 11.78 138 PHE A C 1
ATOM 962 O O . PHE A 1 127 ? 12.298 13.292 11.251 1.00 12.42 138 PHE A O 1
ATOM 970 N N . SER A 1 128 ? 13.209 13.971 13.195 1.00 11.26 139 SER A N 1
ATOM 971 C CA . SER A 1 128 ? 13.114 15.385 12.853 1.00 13.65 139 SER A CA 1
ATOM 972 C C . SER A 1 128 ? 14.181 16.182 13.582 1.00 12.87 139 SER A C 1
ATOM 973 O O . SER A 1 128 ? 14.550 15.851 14.703 1.00 12.70 139 SER A O 1
ATOM 976 N N . ALA A 1 129 ? 14.672 17.234 12.933 1.00 13.43 140 ALA A N 1
ATOM 977 C CA . ALA A 1 129 ? 15.681 18.113 13.519 1.00 12.90 140 ALA A CA 1
ATOM 978 C C . ALA A 1 129 ? 15.526 19.476 12.864 1.00 12.56 140 ALA A C 1
ATOM 979 O O . ALA A 1 129 ? 14.869 19.603 11.834 1.00 13.02 140 ALA A O 1
ATOM 981 N N . THR A 1 130 ? 16.128 20.497 13.454 1.00 11.75 141 THR A N 1
ATOM 982 C CA . THR A 1 130 ? 16.005 21.834 12.901 1.00 13.70 141 THR A CA 1
ATOM 983 C C . THR A 1 130 ? 17.292 22.625 13.047 1.00 13.86 141 THR A C 1
ATOM 984 O O . THR A 1 130 ? 18.117 22.338 13.913 1.00 15.51 141 THR A O 1
ATOM 988 N N . ALA A 1 131 ? 17.457 23.621 12.186 1.00 12.14 142 ALA A N 1
ATOM 989 C CA . ALA A 1 131 ? 18.624 24.485 12.229 1.00 11.57 142 ALA A CA 1
ATOM 990 C C . ALA A 1 131 ? 18.154 25.894 11.930 1.00 10.97 142 ALA A C 1
ATOM 991 O O . ALA A 1 131 ? 17.152 26.092 11.241 1.00 11.97 142 ALA A O 1
ATOM 993 N N . THR A 1 132 ? 18.879 26.876 12.450 1.00 11.61 143 THR A N 1
ATOM 994 C CA . THR A 1 132 ? 18.531 28.263 12.209 1.00 11.75 143 THR A CA 1
ATOM 995 C C . THR A 1 132 ? 19.430 28.790 11.108 1.00 10.21 143 THR A C 1
ATOM 996 O O . THR A 1 132 ? 20.627 28.506 11.086 1.00 10.59 143 THR A O 1
ATOM 1000 N N . LEU A 1 133 ? 18.850 29.558 10.196 1.00 10.12 144 LEU A N 1
ATOM 1001 C CA . LEU A 1 133 ? 19.617 30.125 9.100 1.00 10.83 144 LEU A CA 1
ATOM 1002 C C . LEU A 1 133 ? 19.393 31.628 9.044 1.00 11.70 144 LEU A C 1
ATOM 1003 O O . LEU A 1 133 ? 18.258 32.094 8.976 1.00 13.65 144 LEU A O 1
ATOM 1008 N N . VAL A 1 134 ? 20.481 32.387 9.112 1.00 11.62 145 VAL A N 1
ATOM 1009 C CA . VAL A 1 134 ? 20.386 33.834 9.024 1.00 11.57 145 VAL A CA 1
ATOM 1010 C C . VAL A 1 134 ? 21.178 34.251 7.800 1.00 12.84 145 VAL A C 1
ATOM 1011 O O . VAL A 1 134 ? 22.160 33.600 7.430 1.00 12.29 145 VAL A O 1
ATOM 1015 N N . ALA A 1 135 ? 20.749 35.331 7.162 1.00 13.48 146 ALA A N 1
ATOM 1016 C CA . ALA A 1 135 ? 21.431 35.810 5.971 1.00 13.86 146 ALA A CA 1
ATOM 1017 C C . ALA A 1 135 ? 21.319 37.323 5.847 1.00 13.91 146 ALA A C 1
ATOM 1018 O O . ALA A 1 135 ? 20.282 37.905 6.152 1.00 12.80 146 ALA A O 1
ATOM 1020 N N . SER A 1 136 ? 22.404 37.952 5.410 1.00 15.44 147 SER A N 1
ATOM 1021 C CA . SER A 1 136 ? 22.422 39.396 5.222 1.00 17.55 147 SER A CA 1
ATOM 1022 C C . SER A 1 136 ? 23.541 39.761 4.259 1.00 17.54 147 SER A C 1
ATOM 1023 O O . SER A 1 136 ? 24.535 39.041 4.144 1.00 16.12 147 SER A O 1
ATOM 1026 N N . TYR A 1 137 ? 23.370 40.883 3.571 1.00 17.00 148 TYR A N 1
ATOM 1027 C CA . TYR A 1 137 ? 24.357 41.358 2.610 1.00 19.46 148 TYR A CA 1
ATOM 1028 C C . TYR A 1 137 ? 25.339 42.350 3.223 1.00 23.38 148 TYR A C 1
ATOM 1029 O O . TYR A 1 137 ? 25.026 43.038 4.191 1.00 24.74 148 TYR A O 1
ATOM 1038 N N . SER A 1 138 ? 26.530 42.421 2.643 1.00 26.86 149 SER A N 1
ATOM 1039 C CA . SER A 1 138 ? 27.568 43.332 3.115 1.00 29.98 149 SER A CA 1
ATOM 1040 C C . SER A 1 138 ? 28.757 43.280 2.161 1.00 30.65 149 SER A C 1
ATOM 1041 O O . SER A 1 138 ? 29.778 43.945 2.444 1.00 33.51 149 SER A O 1
ATOM 1045 N N . SER B 2 1 ? 15.285 32.505 10.176 1.00 33.85 1 SER B N 1
ATOM 1046 C CA . SER B 2 1 ? 14.232 31.463 10.059 1.00 30.85 1 SER B CA 1
ATOM 1047 C C . SER B 2 1 ? 14.840 30.089 10.299 1.00 28.64 1 SER B C 1
ATOM 1048 O O . SER B 2 1 ? 15.974 29.985 10.763 1.00 27.65 1 SER B O 1
ATOM 1051 N N . ASP B 2 2 ? 14.097 29.038 9.963 1.00 25.73 2 ASP B N 1
ATOM 1052 C CA . ASP B 2 2 ? 14.573 27.684 10.202 1.00 22.51 2 ASP B CA 1
ATOM 1053 C C . ASP B 2 2 ? 14.429 26.707 9.039 1.00 18.15 2 ASP B C 1
ATOM 1054 O O . ASP B 2 2 ? 13.589 26.866 8.156 1.00 15.87 2 ASP B O 1
ATOM 1059 N N . VAL B 2 3 ? 15.271 25.684 9.063 1.00 14.79 3 VAL B N 1
ATOM 1060 C CA . VAL B 2 3 ? 15.245 24.642 8.056 1.00 12.96 3 VAL B CA 1
ATOM 1061 C C . VAL B 2 3 ? 15.038 23.365 8.844 1.00 13.04 3 VAL B C 1
ATOM 1062 O O . VAL B 2 3 ? 15.813 23.062 9.745 1.00 12.51 3 VAL B O 1
ATOM 1066 N N . ALA B 2 4 ? 13.980 22.633 8.524 1.00 11.14 4 ALA B N 1
ATOM 1067 C CA . ALA B 2 4 ? 13.702 21.386 9.210 1.00 11.79 4 ALA B CA 1
ATOM 1068 C C . ALA B 2 4 ? 14.200 20.230 8.361 1.00 11.11 4 ALA B C 1
ATOM 1069 O O . ALA B 2 4 ? 14.138 20.275 7.138 1.00 11.57 4 ALA B O 1
ATOM 1071 N N . PHE B 2 5 ? 14.715 19.203 9.018 1.00 8.70 5 PHE B N 1
ATOM 1072 C CA . PHE B 2 5 ? 15.185 18.023 8.317 1.00 9.95 5 PHE B CA 1
ATOM 1073 C C . PHE B 2 5 ? 14.378 16.868 8.887 1.00 11.14 5 PHE B C 1
ATOM 1074 O O . PHE B 2 5 ? 14.288 16.707 10.107 1.00 13.05 5 PHE B O 1
ATOM 1082 N N . ARG B 2 6 ? 13.773 16.073 8.016 1.00 10.21 6 ARG B N 1
ATOM 1083 C CA . ARG B 2 6 ? 12.981 14.959 8.507 1.00 13.48 6 ARG B CA 1
ATOM 1084 C C . ARG B 2 6 ? 13.028 13.764 7.574 1.00 11.53 6 ARG B C 1
ATOM 1085 O O . ARG B 2 6 ? 13.504 13.855 6.443 1.00 12.40 6 ARG B O 1
ATOM 1093 N N . GLY B 2 7 ? 12.548 12.635 8.075 1.00 11.07 7 GLY B N 1
ATOM 1094 C CA . GLY B 2 7 ? 12.527 11.427 7.281 1.00 11.37 7 GLY B CA 1
ATOM 1095 C C . GLY B 2 7 ? 12.062 10.275 8.139 1.00 12.35 7 GLY B C 1
ATOM 1096 O O . GLY B 2 7 ? 11.565 10.485 9.242 1.00 14.04 7 GLY B O 1
ATOM 1097 N N . ASN B 2 8 ? 12.224 9.059 7.634 1.00 14.28 8 ASN B N 1
ATOM 1098 C CA . ASN B 2 8 ? 11.826 7.865 8.365 1.00 13.52 8 ASN B CA 1
ATOM 1099 C C . ASN B 2 8 ? 12.912 6.807 8.186 1.00 13.35 8 ASN B C 1
ATOM 1100 O O . ASN B 2 8 ? 13.149 6.318 7.079 1.00 12.92 8 ASN B O 1
ATOM 1105 N N . LEU B 2 9 ? 13.589 6.470 9.274 1.00 13.39 9 LEU B N 1
ATOM 1106 C CA . LEU B 2 9 ? 14.631 5.456 9.214 1.00 14.97 9 LEU B CA 1
ATOM 1107 C C . LEU B 2 9 ? 13.955 4.094 9.257 1.00 15.61 9 LEU B C 1
ATOM 1108 O O . LEU B 2 9 ? 13.103 3.852 10.110 1.00 17.40 9 LEU B O 1
ATOM 1113 N N . LEU B 2 10 ? 14.344 3.208 8.348 1.00 17.48 10 LEU B N 1
ATOM 1114 C CA . LEU B 2 10 ? 13.761 1.874 8.304 1.00 19.97 10 LEU B CA 1
ATOM 1115 C C . LEU B 2 10 ? 14.779 0.778 8.598 1.00 21.40 10 LEU B C 1
ATOM 1116 O O . LEU B 2 10 ? 15.916 0.832 8.131 1.00 18.27 10 LEU B O 1
ATOM 1121 N N . ASP B 2 11 ? 14.363 -0.218 9.377 1.00 25.58 11 ASP B N 1
ATOM 1122 C CA . ASP B 2 11 ? 15.230 -1.347 9.694 1.00 31.22 11 ASP B CA 1
ATOM 1123 C C . ASP B 2 11 ? 15.356 -2.241 8.463 1.00 33.98 11 ASP B C 1
ATOM 1124 O O . ASP B 2 11 ? 16.487 -2.680 8.157 1.00 36.39 11 ASP B O 1
ATOM 1130 N N . VAL C 1 1 ? 6.288 48.859 32.868 1.00 34.76 1 VAL C N 1
ATOM 1131 C CA . VAL C 1 1 ? 6.240 47.801 31.817 1.00 34.78 1 VAL C CA 1
ATOM 1132 C C . VAL C 1 1 ? 5.315 46.681 32.265 1.00 33.16 1 VAL C C 1
ATOM 1133 O O . VAL C 1 1 ? 5.719 45.789 33.011 1.00 33.90 1 VAL C O 1
ATOM 1137 N N . PRO C 1 2 ? 4.060 46.702 31.797 1.00 30.98 13 PRO C N 1
ATOM 1138 C CA . PRO C 1 2 ? 3.110 45.660 32.189 1.00 29.81 13 PRO C CA 1
ATOM 1139 C C . PRO C 1 2 ? 3.534 44.266 31.732 1.00 28.75 13 PRO C C 1
ATOM 1140 O O . PRO C 1 2 ? 4.184 44.108 30.699 1.00 28.24 13 PRO C O 1
ATOM 1144 N N . ALA C 1 3 ? 3.179 43.261 32.523 1.00 27.83 14 ALA C N 1
ATOM 1145 C CA . ALA C 1 3 ? 3.498 41.883 32.184 1.00 26.89 14 ALA C CA 1
ATOM 1146 C C . ALA C 1 3 ? 2.377 41.409 31.271 1.00 26.63 14 ALA C C 1
ATOM 1147 O O . ALA C 1 3 ? 1.462 42.174 30.958 1.00 26.84 14 ALA C O 1
ATOM 1149 N N . CYS C 1 4 ? 2.444 40.159 30.833 1.00 23.95 15 CYS C N 1
ATOM 1150 C CA . CYS C 1 4 ? 1.399 39.628 29.972 1.00 23.94 15 CYS C CA 1
ATOM 1151 C C . CYS C 1 4 ? 0.321 39.016 30.844 1.00 21.49 15 CYS C C 1
ATOM 1152 O O . CYS C 1 4 ? 0.575 38.641 31.986 1.00 24.52 15 CYS C O 1
ATOM 1155 N N . THR C 1 5 ? -0.880 38.911 30.294 1.00 21.26 16 THR C N 1
ATOM 1156 C CA . THR C 1 5 ? -1.999 38.296 30.993 1.00 20.65 16 THR C CA 1
ATOM 1157 C C . THR C 1 5 ? -2.116 36.915 30.355 1.00 19.25 16 THR C C 1
ATOM 1158 O O . THR C 1 5 ? -2.429 36.798 29.173 1.00 18.83 16 THR C O 1
ATOM 1162 N N . VAL C 1 6 ? -1.855 35.874 31.137 1.00 18.52 17 VAL C N 1
ATOM 1163 C CA . VAL C 1 6 ? -1.884 34.512 30.623 1.00 16.55 17 VAL C CA 1
ATOM 1164 C C . VAL C 1 6 ? -3.233 33.827 30.757 1.00 17.64 17 VAL C C 1
ATOM 1165 O O . VAL C 1 6 ? -3.859 33.881 31.811 1.00 18.15 17 VAL C O 1
ATOM 1169 N N . SER C 1 7 ? -3.679 33.184 29.681 1.00 18.77 18 SER C N 1
ATOM 1170 C CA . SER C 1 7 ? -4.949 32.469 29.696 1.00 21.06 18 SER C CA 1
ATOM 1171 C C . SER C 1 7 ? -4.747 31.079 30.275 1.00 22.12 18 SER C C 1
ATOM 1172 O O . SER C 1 7 ? -3.816 30.366 29.898 1.00 22.63 18 SER C O 1
ATOM 1175 N N . ASN C 1 8 ? -5.621 30.690 31.193 1.00 22.56 19 ASN C N 1
ATOM 1176 C CA . ASN C 1 8 ? -5.515 29.374 31.797 1.00 23.27 19 ASN C CA 1
ATOM 1177 C C . ASN C 1 8 ? -5.765 28.329 30.720 1.00 22.93 19 ASN C C 1
ATOM 1178 O O . ASN C 1 8 ? -6.549 28.550 29.792 1.00 21.55 19 ASN C O 1
ATOM 1183 N N . THR C 1 9 ? -5.078 27.200 30.826 1.00 20.39 20 THR C N 1
ATOM 1184 C CA . THR C 1 9 ? -5.274 26.122 29.873 1.00 21.36 20 THR C CA 1
ATOM 1185 C C . THR C 1 9 ? -5.009 24.787 30.552 1.00 19.08 20 THR C C 1
ATOM 1186 O O . THR C 1 9 ? -4.561 24.746 31.695 1.00 19.27 20 THR C O 1
ATOM 1190 N N . THR C 1 10 ? -5.310 23.701 29.847 1.00 18.15 21 THR C N 1
ATOM 1191 C CA . THR C 1 10 ? -5.117 22.361 30.376 1.00 16.93 21 THR C CA 1
ATOM 1192 C C . THR C 1 10 ? -4.456 21.437 29.370 1.00 16.82 21 THR C C 1
ATOM 1193 O O . THR C 1 10 ? -4.785 21.448 28.184 1.00 18.17 21 THR C O 1
ATOM 1197 N N . VAL C 1 11 ? -3.521 20.634 29.857 1.00 15.92 22 VAL C N 1
ATOM 1198 C CA . VAL C 1 11 ? -2.847 19.649 29.028 1.00 15.68 22 VAL C CA 1
ATOM 1199 C C . VAL C 1 11 ? -3.478 18.350 29.513 1.00 15.46 22 VAL C C 1
ATOM 1200 O O . VAL C 1 11 ? -3.292 17.953 30.663 1.00 15.33 22 VAL C O 1
ATOM 1204 N N . ASP C 1 12 ? -4.234 17.705 28.631 1.00 16.68 23 ASP C N 1
ATOM 1205 C CA . ASP C 1 12 ? -4.970 16.491 28.971 1.00 17.98 23 ASP C CA 1
ATOM 1206 C C . ASP C 1 12 ? -4.445 15.244 28.266 1.00 17.18 23 ASP C C 1
ATOM 1207 O O . ASP C 1 12 ? -4.491 15.146 27.039 1.00 18.09 23 ASP C O 1
ATOM 1212 N N . TRP C 1 13 ? -3.937 14.293 29.042 1.00 15.83 24 TRP C N 1
ATOM 1213 C CA . TRP C 1 13 ? -3.426 13.045 28.479 1.00 18.55 24 TRP C CA 1
ATOM 1214 C C . TRP C 1 13 ? -4.546 12.006 28.402 1.00 18.13 24 TRP C C 1
ATOM 1215 O O . TRP C 1 13 ? -4.372 10.944 27.816 1.00 19.40 24 TRP C O 1
ATOM 1226 N N . GLN C 1 14 ? -5.691 12.309 29.000 1.00 21.92 25 GLN C N 1
ATOM 1227 C CA . GLN C 1 14 ? -6.797 11.356 29.009 1.00 24.17 25 GLN C CA 1
ATOM 1228 C C . GLN C 1 14 ? -6.317 10.048 29.645 1.00 25.17 25 GLN C C 1
ATOM 1229 O O . GLN C 1 14 ? -5.623 10.085 30.662 1.00 24.17 25 GLN C O 1
ATOM 1235 N N . ASP C 1 15 ? -6.670 8.899 29.068 1.00 24.76 26 ASP C N 1
ATOM 1236 C CA . ASP C 1 15 ? -6.245 7.622 29.648 1.00 25.76 26 ASP C CA 1
ATOM 1237 C C . ASP C 1 15 ? -4.808 7.263 29.280 1.00 25.50 26 ASP C C 1
ATOM 1238 O O . ASP C 1 15 ? -4.415 7.344 28.117 1.00 23.39 26 ASP C O 1
ATOM 1243 N N . VAL C 1 16 ? -4.032 6.857 30.283 1.00 24.73 27 VAL C N 1
ATOM 1244 C CA . VAL C 1 16 ? -2.634 6.469 30.084 1.00 24.37 27 VAL C CA 1
ATOM 1245 C C . VAL C 1 16 ? -2.352 5.153 30.811 1.00 23.83 27 VAL C C 1
ATOM 1246 O O . VAL C 1 16 ? -2.589 5.047 32.013 1.00 24.20 27 VAL C O 1
ATOM 1250 N N . GLU C 1 17 ? -1.849 4.159 30.084 1.00 25.05 28 GLU C N 1
ATOM 1251 C CA . GLU C 1 17 ? -1.544 2.856 30.680 1.00 26.58 28 GLU C CA 1
ATOM 1252 C C . GLU C 1 17 ? -0.258 2.942 31.487 1.00 24.63 28 GLU C C 1
ATOM 1253 O O . GLU C 1 17 ? 0.800 3.228 30.940 1.00 24.93 28 GLU C O 1
ATOM 1259 N N . ILE C 1 18 ? -0.356 2.676 32.784 1.00 23.10 29 ILE C N 1
ATOM 1260 C CA . ILE C 1 18 ? 0.801 2.733 33.669 1.00 22.07 29 ILE C CA 1
ATOM 1261 C C . ILE C 1 18 ? 1.995 1.942 33.133 1.00 20.28 29 ILE C C 1
ATOM 1262 O O . ILE C 1 18 ? 3.120 2.440 33.114 1.00 18.10 29 ILE C O 1
ATOM 1267 N N . GLN C 1 19 ? 1.751 0.722 32.670 1.00 20.68 30 GLN C N 1
ATOM 1268 C CA . GLN C 1 19 ? 2.829 -0.113 32.151 1.00 21.94 30 GLN C CA 1
ATOM 1269 C C . GLN C 1 19 ? 3.577 0.483 30.963 1.00 21.25 30 GLN C C 1
ATOM 1270 O O . GLN C 1 19 ? 4.672 0.031 30.629 1.00 19.96 30 GLN C O 1
ATOM 1276 N N . THR C 1 20 ? 3.003 1.502 30.333 1.00 20.91 31 THR C N 1
ATOM 1277 C CA . THR C 1 20 ? 3.640 2.112 29.171 1.00 21.62 31 THR C CA 1
ATOM 1278 C C . THR C 1 20 ? 4.476 3.345 29.514 1.00 21.54 31 THR C C 1
ATOM 1279 O O . THR C 1 20 ? 5.067 3.964 28.632 1.00 22.19 31 THR C O 1
ATOM 1283 N N . LEU C 1 21 ? 4.537 3.685 30.799 1.00 19.54 32 LEU C N 1
ATOM 1284 C CA . LEU C 1 21 ? 5.297 4.849 31.252 1.00 18.27 32 LEU C CA 1
ATOM 1285 C C . LEU C 1 21 ? 6.797 4.615 31.314 1.00 18.68 32 LEU C C 1
ATOM 1286 O O . LEU C 1 21 ? 7.253 3.534 31.672 1.00 21.49 32 LEU C O 1
ATOM 1291 N N . SER C 1 22 ? 7.560 5.643 30.965 1.00 18.42 33 SER C N 1
ATOM 1292 C CA . SER C 1 22 ? 9.009 5.578 31.025 1.00 18.32 33 SER C CA 1
ATOM 1293 C C . SER C 1 22 ? 9.401 6.423 32.227 1.00 18.20 33 SER C C 1
ATOM 1294 O O . SER C 1 22 ? 8.896 7.530 32.398 1.00 18.05 33 SER C O 1
ATOM 1297 N N . GLN C 1 23 ? 10.292 5.912 33.065 1.00 18.08 34 GLN C N 1
ATOM 1298 C CA . GLN C 1 23 ? 10.698 6.668 34.241 1.00 19.15 34 GLN C CA 1
ATOM 1299 C C . GLN C 1 23 ? 11.223 8.057 33.880 1.00 17.23 34 GLN C C 1
ATOM 1300 O O . GLN C 1 23 ? 10.873 9.049 34.529 1.00 13.82 34 GLN C O 1
ATOM 1306 N N . ASN C 1 24 ? 12.043 8.129 32.834 1.00 16.74 35 ASN C N 1
ATOM 1307 C CA . ASN C 1 24 ? 12.621 9.403 32.409 1.00 18.65 35 ASN C CA 1
ATOM 1308 C C . ASN C 1 24 ? 11.629 10.289 31.649 1.00 16.76 35 ASN C C 1
ATOM 1309 O O . ASN C 1 24 ? 11.905 11.461 31.386 1.00 16.46 35 ASN C O 1
ATOM 1314 N N . GLY C 1 25 ? 10.484 9.722 31.286 1.00 16.20 36 GLY C N 1
ATOM 1315 C CA . GLY C 1 25 ? 9.471 10.492 30.590 1.00 14.98 36 GLY C CA 1
ATOM 1316 C C . GLY C 1 25 ? 9.212 10.144 29.134 1.00 14.39 36 GLY C C 1
ATOM 1317 O O . GLY C 1 25 ? 10.135 10.018 28.334 1.00 14.01 36 GLY C O 1
ATOM 1318 N N . ASN C 1 26 ? 7.940 9.963 28.801 1.00 12.69 37 ASN C N 1
ATOM 1319 C CA . ASN C 1 26 ? 7.531 9.685 27.433 1.00 12.79 37 ASN C CA 1
ATOM 1320 C C . ASN C 1 26 ? 6.107 10.223 27.287 1.00 13.77 37 ASN C C 1
ATOM 1321 O O . ASN C 1 26 ? 5.715 11.118 28.043 1.00 12.23 37 ASN C O 1
ATOM 1326 N N . HIS C 1 27 ? 5.334 9.713 26.332 1.00 12.58 38 HIS C N 1
ATOM 1327 C CA . HIS C 1 27 ? 3.986 10.230 26.136 1.00 13.47 38 HIS C CA 1
ATOM 1328 C C . HIS C 1 27 ? 4.090 11.736 25.904 1.00 12.54 38 HIS C C 1
ATOM 1329 O O . HIS C 1 27 ? 3.301 12.513 26.427 1.00 12.76 38 HIS C O 1
ATOM 1336 N N . GLU C 1 28 ? 5.085 12.124 25.113 1.00 13.97 39 GLU C N 1
ATOM 1337 C CA . GLU C 1 28 ? 5.346 13.519 24.777 1.00 14.06 39 GLU C CA 1
ATOM 1338 C C . GLU C 1 28 ? 4.144 14.191 24.139 1.00 13.68 39 GLU C C 1
ATOM 1339 O O . GLU C 1 28 ? 3.532 13.641 23.218 1.00 13.30 39 GLU C O 1
ATOM 1345 N N . LYS C 1 29 ? 3.799 15.373 24.640 1.00 10.35 40 LYS C N 1
ATOM 1346 C CA . LYS C 1 29 ? 2.687 16.139 24.093 1.00 13.41 40 LYS C CA 1
ATOM 1347 C C . LYS C 1 29 ? 3.071 17.594 23.905 1.00 12.67 40 LYS C C 1
ATOM 1348 O O . LYS C 1 29 ? 3.682 18.207 24.784 1.00 10.66 40 LYS C O 1
ATOM 1354 N N A GLU C 1 30 ? 2.708 18.148 22.755 0.50 11.40 41 GLU C N 1
ATOM 1355 N N B GLU C 1 30 ? 2.731 18.155 22.752 0.50 11.30 41 GLU C N 1
ATOM 1356 C CA A GLU C 1 30 ? 2.985 19.548 22.465 0.50 11.90 41 GLU C CA 1
ATOM 1357 C CA B GLU C 1 30 ? 3.023 19.561 22.512 0.50 11.65 41 GLU C CA 1
ATOM 1358 C C A GLU C 1 30 ? 1.736 20.317 22.872 0.50 12.81 41 GLU C C 1
ATOM 1359 C C B GLU C 1 30 ? 1.756 20.291 22.926 0.50 12.58 41 GLU C C 1
ATOM 1360 O O A GLU C 1 30 ? 0.623 19.853 22.638 0.50 14.49 41 GLU C O 1
ATOM 1361 O O B GLU C 1 30 ? 0.657 19.772 22.753 0.50 13.91 41 GLU C O 1
ATOM 1372 N N . PHE C 1 31 ? 1.903 21.480 23.494 1.00 11.55 42 PHE C N 1
ATOM 1373 C CA . PHE C 1 31 ? 0.745 22.248 23.903 1.00 11.10 42 PHE C CA 1
ATOM 1374 C C . PHE C 1 31 ? 0.977 23.729 23.759 1.00 11.40 42 PHE C C 1
ATOM 1375 O O . PHE C 1 31 ? 2.112 24.193 23.700 1.00 11.24 42 PHE C O 1
ATOM 1383 N N . THR C 1 32 ? -0.113 24.473 23.688 1.00 11.53 43 THR C N 1
ATOM 1384 C CA . THR C 1 32 ? -0.001 25.904 23.529 1.00 12.99 43 THR C CA 1
ATOM 1385 C C . THR C 1 32 ? -0.569 26.659 24.719 1.00 11.07 43 THR C C 1
ATOM 1386 O O . THR C 1 32 ? -1.446 26.175 25.427 1.00 12.49 43 THR C O 1
ATOM 1390 N N . VAL C 1 33 ? -0.020 27.844 24.945 1.00 10.74 44 VAL C N 1
ATOM 1391 C CA . VAL C 1 33 ? -0.459 28.720 26.015 1.00 11.73 44 VAL C CA 1
ATOM 1392 C C . VAL C 1 33 ? -0.722 30.039 25.316 1.00 12.03 44 VAL C C 1
ATOM 1393 O O . VAL C 1 33 ? 0.103 30.496 24.533 1.00 12.91 44 VAL C O 1
ATOM 1397 N N . ASN C 1 34 ? -1.878 30.635 25.570 1.00 15.67 45 ASN C N 1
ATOM 1398 C CA . ASN C 1 34 ? -2.210 31.909 24.948 1.00 16.91 45 ASN C CA 1
ATOM 1399 C C . ASN C 1 34 ? -2.080 33.011 25.977 1.00 19.19 45 ASN C C 1
ATOM 1400 O O . ASN C 1 34 ? -2.326 32.793 27.157 1.00 19.21 45 ASN C O 1
ATOM 1421 N N . ARG C 1 36 ? -2.044 37.698 26.409 1.00 22.63 47 ARG C N 1
ATOM 1422 C CA . ARG C 1 36 ? -2.198 39.022 25.827 1.00 23.61 47 ARG C CA 1
ATOM 1423 C C . ARG C 1 36 ? -1.062 39.836 26.408 1.00 23.30 47 ARG C C 1
ATOM 1424 O O . ARG C 1 36 ? -0.958 39.979 27.625 1.00 24.27 47 ARG C O 1
ATOM 1432 N N . CYS C 1 37 ? -0.192 40.342 25.545 1.00 23.33 48 CYS C N 1
ATOM 1433 C CA . CYS C 1 37 ? 0.936 41.136 26.003 1.00 24.95 48 CYS C CA 1
ATOM 1434 C C . CYS C 1 37 ? 0.887 42.534 25.395 1.00 26.14 48 CYS C C 1
ATOM 1435 O O . CYS C 1 37 ? 1.461 4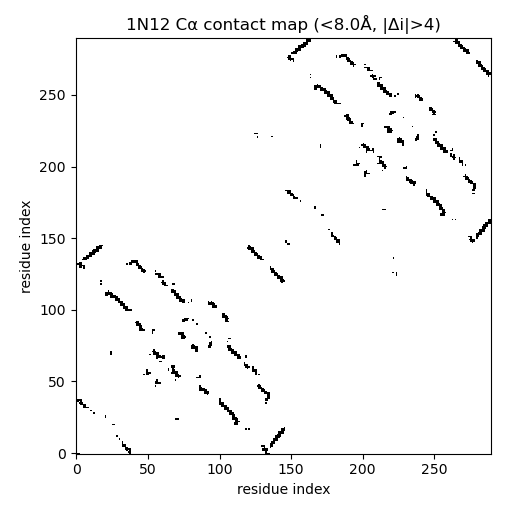2.768 24.329 1.00 23.43 48 CYS C O 1
ATOM 1438 N N . PRO C 1 38 ? 0.202 43.477 26.066 1.00 27.81 49 PRO C N 1
ATOM 1439 C CA . PRO C 1 38 ? 0.072 44.865 25.600 1.00 28.11 49 PRO C CA 1
ATOM 1440 C C . PRO C 1 38 ? 1.443 45.424 25.254 1.00 27.59 49 PRO C C 1
ATOM 1441 O O . PRO C 1 38 ? 1.603 46.178 24.294 1.00 28.51 49 PRO C O 1
ATOM 1445 N N . TYR C 1 39 ? 2.430 45.054 26.060 1.00 26.58 50 TYR C N 1
ATOM 1446 C CA . TYR C 1 39 ? 3.797 45.477 25.834 1.00 27.17 50 TYR C CA 1
ATOM 1447 C C . TYR C 1 39 ? 4.513 44.260 25.273 1.00 26.73 50 TYR C C 1
ATOM 1448 O O . TYR C 1 39 ? 4.748 43.284 25.989 1.00 24.84 50 TYR C O 1
ATOM 1457 N N . ASN C 1 40 ? 4.852 44.304 23.992 1.00 26.59 51 ASN C N 1
ATOM 1458 C CA . ASN C 1 40 ? 5.522 43.170 23.378 1.00 28.31 51 ASN C CA 1
ATOM 1459 C C . ASN C 1 40 ? 6.791 43.557 22.642 1.00 29.01 51 ASN C C 1
ATOM 1460 O O . ASN C 1 40 ? 7.115 42.982 21.603 1.00 29.42 51 ASN C O 1
ATOM 1465 N N . LEU C 1 41 ? 7.510 44.535 23.181 1.00 28.64 52 LEU C N 1
ATOM 1466 C CA . LEU C 1 41 ? 8.755 44.969 22.570 1.00 28.82 52 LEU C CA 1
ATOM 1467 C C . LEU C 1 41 ? 9.884 44.146 23.167 1.00 28.08 52 LEU C C 1
ATOM 1468 O O . LEU C 1 41 ? 9.852 43.809 24.347 1.00 27.47 52 LEU C O 1
ATOM 1473 N N . GLY C 1 42 ? 10.881 43.822 22.351 1.00 28.89 53 GLY C N 1
ATOM 1474 C CA . GLY C 1 42 ? 11.998 43.032 22.837 1.00 29.75 53 GLY C CA 1
ATOM 1475 C C . GLY C 1 42 ? 11.686 41.552 22.734 1.00 30.63 53 GLY C C 1
ATOM 1476 O O . GLY C 1 42 ? 11.045 41.121 21.774 1.00 31.44 53 GLY C O 1
ATOM 1477 N N . THR C 1 43 ? 12.135 40.771 23.714 1.00 30.85 54 THR C N 1
ATOM 1478 C CA . THR C 1 43 ? 11.880 39.333 23.717 1.00 30.54 54 THR C CA 1
ATOM 1479 C C . THR C 1 43 ? 11.115 38.917 24.967 1.00 29.38 54 THR C C 1
ATOM 1480 O O . THR C 1 43 ? 11.304 39.479 26.044 1.00 29.59 54 THR C O 1
ATOM 1492 N N . LYS C 1 45 ? 9.955 36.577 28.124 1.00 23.05 56 LYS C N 1
ATOM 1493 C CA . LYS C 1 45 ? 10.610 35.751 29.131 1.00 21.46 56 LYS C CA 1
ATOM 1494 C C . LYS C 1 45 ? 9.507 35.035 29.905 1.00 19.14 56 LYS C C 1
ATOM 1495 O O . LYS C 1 45 ? 8.576 35.671 30.386 1.00 17.27 56 LYS C O 1
ATOM 1501 N N . VAL C 1 46 ? 9.610 33.715 30.021 1.00 18.99 57 VAL C N 1
ATOM 1502 C CA . VAL C 1 46 ? 8.597 32.938 30.735 1.00 16.04 57 VAL C CA 1
ATOM 1503 C C . VAL C 1 46 ? 9.161 32.196 31.940 1.00 15.43 57 VAL C C 1
ATOM 1504 O O . VAL C 1 46 ? 10.264 31.650 31.891 1.00 16.71 57 VAL C O 1
ATOM 1508 N N . THR C 1 47 ? 8.398 32.186 33.029 1.00 15.32 58 THR C N 1
ATOM 1509 C CA . THR C 1 47 ? 8.810 31.481 34.235 1.00 13.68 58 THR C CA 1
ATOM 1510 C C . THR C 1 47 ? 7.673 30.566 34.685 1.00 11.17 58 THR C C 1
ATOM 1511 O O . THR C 1 47 ? 6.543 31.015 34.874 1.00 12.13 58 THR C O 1
ATOM 1515 N N . ILE C 1 48 ? 7.977 29.282 34.832 1.00 11.01 59 ILE C N 1
ATOM 1516 C CA . ILE C 1 48 ? 6.992 28.298 35.259 1.00 10.36 59 ILE C CA 1
ATOM 1517 C C . ILE C 1 48 ? 7.376 27.756 36.627 1.00 11.67 59 ILE C C 1
ATOM 1518 O O . ILE C 1 48 ? 8.507 27.330 36.839 1.00 10.84 59 ILE C O 1
ATOM 1523 N N . THR C 1 49 ? 6.424 27.781 37.552 1.00 11.02 60 THR C N 1
ATOM 1524 C CA . THR C 1 49 ? 6.670 27.309 38.904 1.00 14.13 60 THR C CA 1
ATOM 1525 C C . THR C 1 49 ? 5.597 26.321 39.341 1.00 14.51 60 THR C C 1
ATOM 1526 O O . THR C 1 49 ? 4.486 26.329 38.823 1.00 14.22 60 THR C O 1
ATOM 1530 N N . ALA C 1 50 ? 5.944 25.462 40.291 1.00 14.66 61 ALA C N 1
ATOM 1531 C CA . ALA C 1 50 ? 5.008 24.483 40.809 1.00 14.05 61 ALA C CA 1
ATOM 1532 C C . ALA C 1 50 ? 5.264 24.364 42.303 1.00 16.40 61 ALA C C 1
ATOM 1533 O O . ALA C 1 50 ? 6.364 24.654 42.770 1.00 18.41 61 ALA C O 1
ATOM 1535 N N . THR C 1 51 ? 4.250 23.938 43.046 1.00 16.94 62 THR C N 1
ATOM 1536 C CA . THR C 1 51 ? 4.377 23.790 44.490 1.00 19.86 62 THR C CA 1
ATOM 1537 C C . THR C 1 51 ? 5.044 22.474 44.878 1.00 19.71 62 THR C C 1
ATOM 1538 O O . THR C 1 51 ? 5.823 22.422 45.828 1.00 19.77 62 THR C O 1
ATOM 1542 N N . ASN C 1 52 ? 4.728 21.410 44.147 1.00 18.00 63 ASN C N 1
ATOM 1543 C CA . ASN C 1 52 ? 5.321 20.104 44.414 1.00 18.10 63 ASN C CA 1
ATOM 1544 C C . ASN C 1 52 ? 6.191 19.732 43.236 1.00 17.33 63 ASN C C 1
ATOM 1545 O O . ASN C 1 52 ? 5.706 19.566 42.115 1.00 15.07 63 ASN C O 1
ATOM 1550 N N . THR C 1 53 ? 7.485 19.609 43.495 1.00 14.75 64 THR C N 1
ATOM 1551 C CA . THR C 1 53 ? 8.429 19.301 42.439 1.00 14.31 64 THR C CA 1
ATOM 1552 C C . THR C 1 53 ? 9.409 18.215 42.819 1.00 14.28 64 THR C C 1
ATOM 1553 O O . THR C 1 53 ? 9.556 17.863 43.990 1.00 13.25 64 THR C O 1
ATOM 1557 N N . TYR C 1 54 ? 10.092 17.705 41.805 1.00 13.93 65 TYR C N 1
ATOM 1558 C CA . TYR C 1 54 ? 11.102 16.681 41.976 1.00 15.79 65 TYR C CA 1
ATOM 1559 C C . TYR C 1 54 ? 11.950 16.670 40.725 1.00 17.73 65 TYR C C 1
ATOM 1560 O O . TYR C 1 54 ? 11.441 16.431 39.629 1.00 16.46 65 TYR C O 1
ATOM 1569 N N . ASN C 1 55 ? 13.236 16.955 40.886 1.00 17.17 66 ASN C N 1
ATOM 1570 C CA . ASN C 1 55 ? 14.155 16.935 39.762 1.00 19.94 66 ASN C CA 1
ATOM 1571 C C . ASN C 1 55 ? 13.687 17.846 38.624 1.00 17.70 66 ASN C C 1
ATOM 1572 O O . ASN C 1 55 ? 13.827 17.511 37.450 1.00 16.80 66 ASN C O 1
ATOM 1577 N N . ASN C 1 56 ? 13.148 19.006 38.992 1.00 16.09 67 ASN C N 1
ATOM 1578 C CA . ASN C 1 56 ? 12.638 19.987 38.037 1.00 15.96 67 ASN C CA 1
ATOM 1579 C C . ASN C 1 56 ? 11.454 19.491 37.236 1.00 14.89 67 ASN C C 1
ATOM 1580 O O . ASN C 1 56 ? 11.199 19.942 36.121 1.00 14.69 67 ASN C O 1
ATOM 1585 N N . ALA C 1 57 ? 10.726 18.555 37.827 1.00 13.90 68 ALA C N 1
ATOM 1586 C CA . ALA C 1 57 ? 9.530 18.023 37.219 1.00 12.84 68 ALA C CA 1
ATOM 1587 C C . ALA C 1 57 ? 8.445 18.295 38.238 1.00 12.94 68 ALA C C 1
ATOM 1588 O O . ALA C 1 57 ? 8.720 18.432 39.440 1.00 12.47 68 ALA C O 1
ATOM 1590 N N . ILE C 1 58 ? 7.217 18.400 37.759 1.00 11.03 69 ILE C N 1
ATOM 1591 C CA . ILE C 1 58 ? 6.092 18.617 38.641 1.00 11.11 69 ILE C CA 1
ATOM 1592 C C . ILE C 1 58 ? 5.752 17.245 39.212 1.00 12.08 69 ILE C C 1
ATOM 1593 O O . ILE C 1 58 ? 5.604 16.277 38.463 1.00 11.08 69 ILE C O 1
ATOM 1598 N N . LEU C 1 59 ? 5.663 17.152 40.536 1.00 10.09 70 LEU C N 1
ATOM 1599 C CA . LEU C 1 59 ? 5.326 15.882 41.182 1.00 13.39 70 LEU C CA 1
ATOM 1600 C C . LEU C 1 59 ? 3.815 15.847 41.361 1.00 13.51 70 LEU C C 1
ATOM 1601 O O . LEU C 1 59 ? 3.261 16.656 42.100 1.00 14.92 70 LEU C O 1
ATOM 1606 N N . VAL C 1 60 ? 3.148 14.916 40.684 1.00 14.23 71 VAL C N 1
ATOM 1607 C CA . VAL C 1 60 ? 1.690 14.820 40.751 1.00 14.11 71 VAL C CA 1
ATOM 1608 C C . VAL C 1 60 ? 1.197 14.163 42.033 1.00 17.60 71 VAL C C 1
ATOM 1609 O O . VAL C 1 60 ? 1.530 13.010 42.327 1.00 15.12 71 VAL C O 1
ATOM 1613 N N . GLN C 1 61 ? 0.397 14.907 42.793 1.00 19.97 72 GLN C N 1
ATOM 1614 C CA . GLN C 1 61 ? -0.142 14.409 44.053 1.00 23.84 72 GLN C CA 1
ATOM 1615 C C . GLN C 1 61 ? -1.140 13.266 43.880 1.00 24.38 72 GLN C C 1
ATOM 1616 O O . GLN C 1 61 ? -1.760 13.109 42.829 1.00 23.32 72 GLN C O 1
ATOM 1622 N N . ASN C 1 62 ? -1.282 12.469 44.934 1.00 27.06 73 ASN C N 1
ATOM 1623 C CA . ASN C 1 62 ? -2.212 11.345 44.956 1.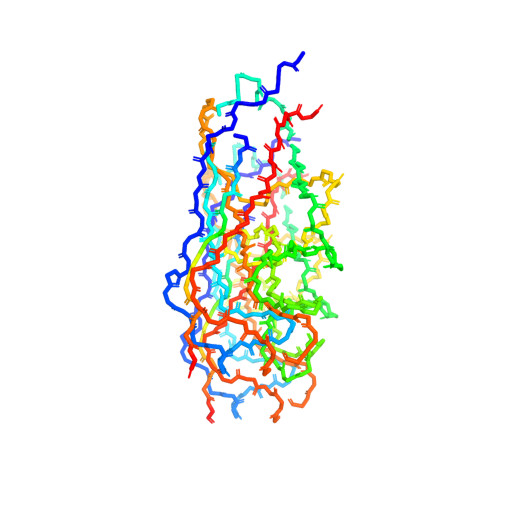00 28.70 73 ASN C CA 1
ATOM 1624 C C . ASN C 1 62 ? -2.002 10.278 43.888 1.00 28.32 73 ASN C C 1
ATOM 1625 O O . ASN C 1 62 ? -2.959 9.618 43.484 1.00 28.74 73 ASN C O 1
ATOM 1630 N N . THR C 1 63 ? -0.772 10.106 43.415 1.00 25.48 74 THR C N 1
ATOM 1631 C CA . THR C 1 63 ? -0.521 9.069 42.418 1.00 24.02 74 THR C CA 1
ATOM 1632 C C . THR C 1 63 ? 0.311 7.975 43.063 1.00 24.39 74 THR C C 1
ATOM 1633 O O . THR C 1 63 ? 0.746 7.037 42.405 1.00 22.45 74 THR C O 1
ATOM 1637 N N . SER C 1 64 ? 0.511 8.115 44.369 1.00 26.77 75 SER C N 1
ATOM 1638 C CA . SER C 1 64 ? 1.273 7.161 45.167 1.00 29.62 75 SER C CA 1
ATOM 1639 C C . SER C 1 64 ? 1.042 7.468 46.648 1.00 29.82 75 SER C C 1
ATOM 1640 O O . SER C 1 64 ? 0.805 8.615 47.015 1.00 31.46 75 SER C O 1
ATOM 1643 N N . ASN C 1 65 ? 1.097 6.448 47.496 1.00 30.79 76 ASN C N 1
ATOM 1644 C CA . ASN C 1 65 ? 0.890 6.662 48.925 1.00 31.54 76 ASN C CA 1
ATOM 1645 C C . ASN C 1 65 ? 2.236 6.758 49.630 1.00 30.96 76 ASN C C 1
ATOM 1646 O O . ASN C 1 65 ? 2.305 6.894 50.853 1.00 28.89 76 ASN C O 1
ATOM 1651 N N . THR C 1 66 ? 3.299 6.694 48.838 1.00 29.98 77 THR C N 1
ATOM 1652 C CA . THR C 1 66 ? 4.664 6.761 49.342 1.00 31.84 77 THR C CA 1
ATOM 1653 C C . THR C 1 66 ? 5.211 8.180 49.210 1.00 30.70 77 THR C C 1
ATOM 1654 O O . THR C 1 66 ? 5.199 8.757 48.121 1.00 28.03 77 THR C O 1
ATOM 1658 N N . ASP C 1 69 ? 7.537 10.048 45.843 1.00 30.62 80 ASP C N 1
ATOM 1659 C CA . ASP C 1 69 ? 7.268 9.064 44.792 1.00 28.42 80 ASP C CA 1
ATOM 1660 C C . ASP C 1 69 ? 5.946 9.354 44.086 1.00 25.85 80 ASP C C 1
ATOM 1661 O O . ASP C 1 69 ? 5.019 9.884 44.693 1.00 27.19 80 ASP C O 1
ATOM 1666 N N . GLY C 1 70 ? 5.861 9.012 42.801 1.00 22.69 81 GLY C N 1
ATOM 1667 C CA . GLY C 1 70 ? 4.638 9.261 42.059 1.00 16.14 81 GLY C CA 1
ATOM 1668 C C . GLY C 1 70 ? 4.857 9.685 40.617 1.00 15.29 81 GLY C C 1
ATOM 1669 O O . GLY C 1 70 ? 5.974 9.626 40.097 1.00 12.30 81 GLY C O 1
ATOM 1670 N N . LEU C 1 71 ? 3.782 10.125 39.971 1.00 12.55 82 LEU C N 1
ATOM 1671 C CA . LEU C 1 71 ? 3.840 10.559 38.579 1.00 11.64 82 LEU C CA 1
ATOM 1672 C C . LEU C 1 71 ? 4.573 11.889 38.454 1.00 9.90 82 LEU C C 1
ATOM 1673 O O . LEU C 1 71 ? 4.466 12.751 39.327 1.00 9.91 82 LEU C O 1
ATOM 1678 N N . LEU C 1 72 ? 5.309 12.050 37.356 1.00 9.86 83 LEU C N 1
ATOM 1679 C CA . LEU C 1 72 ? 6.068 13.266 37.099 1.00 9.31 83 LEU C CA 1
ATOM 1680 C C . LEU C 1 72 ? 5.739 13.891 35.760 1.00 9.25 83 LEU C C 1
ATOM 1681 O O . LEU C 1 72 ? 5.527 13.186 34.776 1.00 12.20 83 LEU C O 1
ATOM 1686 N N . VAL C 1 73 ? 5.724 15.217 35.723 1.00 6.22 84 VAL C N 1
ATOM 1687 C CA . VAL C 1 73 ? 5.487 15.934 34.481 1.00 7.14 84 VAL C CA 1
ATOM 1688 C C . VAL C 1 73 ? 6.727 16.776 34.201 1.00 6.47 84 VAL C C 1
ATOM 1689 O O . VAL C 1 73 ? 7.076 17.655 34.989 1.00 6.48 84 VAL C O 1
ATOM 1693 N N . TYR C 1 74 ? 7.409 16.475 33.097 1.00 7.93 85 TYR C N 1
ATOM 1694 C CA . TYR C 1 74 ? 8.599 17.222 32.687 1.00 9.17 85 TYR C CA 1
ATOM 1695 C C . TYR C 1 74 ? 8.211 18.212 31.595 1.00 9.32 85 TYR C C 1
ATOM 1696 O O . TYR C 1 74 ? 7.449 17.869 30.690 1.00 10.95 85 TYR C O 1
ATOM 1705 N N . LEU C 1 75 ? 8.737 19.432 31.672 1.00 7.99 86 LEU C N 1
ATOM 1706 C CA . LEU C 1 75 ? 8.419 20.458 30.680 1.00 7.78 86 LEU C CA 1
ATOM 1707 C C . LEU C 1 75 ? 9.633 20.841 29.843 1.00 9.47 86 LEU C C 1
ATOM 1708 O O . LEU C 1 75 ? 10.766 20.865 30.338 1.00 9.33 86 LEU C O 1
ATOM 1713 N N . TYR C 1 76 ? 9.385 21.142 28.570 1.00 8.42 87 TYR C N 1
ATOM 1714 C CA . TYR C 1 76 ? 10.444 21.511 27.633 1.00 9.82 87 TYR C CA 1
ATOM 1715 C C . TYR C 1 76 ? 10.068 22.685 26.746 1.00 10.74 87 TYR C C 1
ATOM 1716 O O . TYR C 1 76 ? 8.894 22.890 26.422 1.00 8.66 87 TYR C O 1
ATOM 1725 N N . ASN C 1 77 ? 11.077 23.446 26.345 1.00 11.24 88 ASN C N 1
ATOM 1726 C CA . ASN C 1 77 ? 10.876 24.583 25.460 1.00 12.96 88 ASN C CA 1
ATOM 1727 C C . ASN C 1 77 ? 10.681 23.958 24.082 1.00 14.20 88 ASN C C 1
ATOM 1728 O O . ASN C 1 77 ? 10.891 22.756 23.904 1.00 14.36 88 ASN C O 1
ATOM 1733 N N A SER C 1 78 ? 10.282 24.770 23.111 0.50 15.37 89 SER C N 1
ATOM 1734 N N B SER C 1 78 ? 10.277 24.769 23.112 0.50 15.09 89 SER C N 1
ATOM 1735 C CA A SER C 1 78 ? 10.070 24.277 21.760 0.50 17.63 89 SER C CA 1
ATOM 1736 C CA B SER C 1 78 ? 10.065 24.278 21.757 0.50 17.11 89 SER C CA 1
ATOM 1737 C C A SER C 1 78 ? 11.056 24.923 20.800 0.50 20.69 89 SER C C 1
ATOM 1738 C C B SER C 1 78 ? 11.058 24.921 20.802 0.50 20.41 89 SER C C 1
ATOM 1739 O O A SER C 1 78 ? 11.447 26.076 20.977 0.50 21.40 89 SER C O 1
ATOM 1740 O O B SER C 1 78 ? 11.454 26.072 20.983 0.50 21.19 89 SER C O 1
ATOM 1745 N N . ASN C 1 79 ? 11.457 24.168 19.784 1.00 22.86 90 ASN C N 1
ATOM 1746 C CA . ASN C 1 79 ? 12.393 24.662 18.788 1.00 26.11 90 ASN C CA 1
ATOM 1747 C C . ASN C 1 79 ? 11.763 24.433 17.419 1.00 26.90 90 ASN C C 1
ATOM 1748 O O . ASN C 1 79 ? 11.869 23.350 16.851 1.00 25.79 90 ASN C O 1
ATOM 1753 N N . ALA C 1 80 ? 11.092 25.454 16.901 1.00 28.31 91 ALA C N 1
ATOM 1754 C CA . ALA C 1 80 ? 10.439 25.359 15.601 1.00 29.77 91 ALA C CA 1
ATOM 1755 C C . ALA C 1 80 ? 9.544 24.128 15.506 1.00 30.11 91 ALA C C 1
ATOM 1756 O O . ALA C 1 80 ? 9.519 23.445 14.482 1.00 31.07 91 ALA C O 1
ATOM 1758 N N . GLY C 1 81 ? 8.815 23.837 16.578 1.00 30.00 92 GLY C N 1
ATOM 1759 C CA . GLY C 1 81 ? 7.925 22.689 16.555 1.00 27.49 92 GLY C CA 1
ATOM 1760 C C . GLY C 1 81 ? 8.530 21.388 17.047 1.00 26.77 92 GLY C C 1
ATOM 1761 O O . GLY C 1 81 ? 7.803 20.414 17.265 1.00 26.96 92 GLY C O 1
ATOM 1762 N N . ASN C 1 82 ? 9.854 21.359 17.201 1.00 23.87 93 ASN C N 1
ATOM 1763 C CA . ASN C 1 82 ? 10.554 20.174 17.700 1.00 23.10 93 ASN C CA 1
ATOM 1764 C C . ASN C 1 82 ? 10.798 20.386 19.189 1.00 20.24 93 ASN C C 1
ATOM 1765 O O . ASN C 1 82 ? 11.061 21.505 19.619 1.00 17.60 93 ASN C O 1
ATOM 1770 N N . ILE C 1 83 ? 10.731 19.317 19.973 1.00 18.60 94 ILE C N 1
ATOM 1771 C CA . ILE C 1 83 ? 10.963 19.442 21.404 1.00 18.22 94 ILE C CA 1
ATOM 1772 C C . ILE C 1 83 ? 12.360 20.019 21.606 1.00 19.15 94 ILE C C 1
ATOM 1773 O O . ILE C 1 83 ? 13.312 19.606 20.939 1.00 20.50 94 ILE C O 1
ATOM 1778 N N . GLY C 1 84 ? 12.474 20.981 22.516 1.00 17.18 95 GLY C N 1
ATOM 1779 C CA . GLY C 1 84 ? 13.754 21.619 22.765 1.00 18.09 95 GLY C CA 1
ATOM 1780 C C . GLY C 1 84 ? 14.333 21.385 24.146 1.00 15.76 95 GLY C C 1
ATOM 1781 O O . GLY C 1 84 ? 14.170 20.313 24.726 1.00 15.83 95 GLY C O 1
ATOM 1782 N N . THR C 1 85 ? 14.996 22.410 24.667 1.00 17.21 96 THR C N 1
ATOM 1783 C CA . THR C 1 85 ? 15.652 22.367 25.973 1.00 17.79 96 THR C CA 1
ATOM 1784 C C . THR C 1 85 ? 14.688 22.195 27.143 1.00 17.65 96 THR C C 1
ATOM 1785 O O . THR C 1 85 ? 13.664 22.867 27.219 1.00 16.53 96 THR C O 1
ATOM 1789 N N . ALA C 1 86 ? 15.032 21.299 28.062 1.00 17.44 97 ALA C N 1
ATOM 1790 C CA . ALA C 1 86 ? 14.204 21.075 29.236 1.00 17.35 97 ALA C CA 1
ATOM 1791 C C . ALA C 1 86 ? 14.084 22.390 29.987 1.00 17.93 97 ALA C C 1
ATOM 1792 O O . ALA C 1 86 ? 15.007 23.208 29.985 1.00 17.87 97 ALA C O 1
ATOM 1794 N N . ILE C 1 87 ? 12.945 22.597 30.633 1.00 15.30 98 ILE C N 1
ATOM 1795 C CA . ILE C 1 87 ? 12.727 23.824 31.375 1.00 14.67 98 ILE C CA 1
ATOM 1796 C C . ILE C 1 87 ? 13.060 23.668 32.854 1.00 14.22 98 ILE C C 1
ATOM 1797 O O . ILE C 1 87 ? 12.671 22.691 33.489 1.00 14.92 98 ILE C O 1
ATOM 1802 N N . THR C 1 88 ? 13.801 24.629 33.396 1.00 14.65 99 THR C N 1
ATOM 1803 C CA . THR C 1 88 ? 14.137 24.603 34.811 1.00 14.98 99 THR C CA 1
ATOM 1804 C C . THR C 1 88 ? 13.026 25.383 35.498 1.00 12.35 99 THR C C 1
ATOM 1805 O O . THR C 1 88 ? 12.780 26.535 35.159 1.00 14.35 99 THR C O 1
ATOM 1809 N N . LEU C 1 89 ? 12.347 24.756 36.453 1.00 14.76 100 LEU C N 1
ATOM 1810 C CA . LEU C 1 89 ? 11.252 25.426 37.141 1.00 15.77 100 LEU C CA 1
ATOM 1811 C C . LEU C 1 89 ? 11.746 26.592 37.988 1.00 18.26 100 LEU C C 1
ATOM 1812 O O . LEU C 1 89 ? 12.662 26.434 38.796 1.00 18.60 100 LEU C O 1
ATOM 1817 N N . GLY C 1 90 ? 11.147 27.764 37.790 1.00 17.18 101 GLY C N 1
ATOM 1818 C CA . GLY C 1 90 ? 11.539 28.926 38.567 1.00 18.74 101 GLY C CA 1
ATOM 1819 C C . GLY C 1 90 ? 12.521 29.877 37.913 1.00 19.11 101 GLY C C 1
ATOM 1820 O O . GLY C 1 90 ? 12.844 30.913 38.488 1.00 21.03 101 GLY C O 1
ATOM 1821 N N . THR C 1 91 ? 13.010 29.541 36.724 1.00 19.37 102 THR C N 1
ATOM 1822 C CA . THR C 1 91 ? 13.947 30.419 36.033 1.00 20.38 102 THR C CA 1
ATOM 1823 C C . THR C 1 91 ? 13.355 30.825 34.691 1.00 20.38 102 THR C C 1
ATOM 1824 O O . THR C 1 91 ? 12.735 30.015 34.005 1.00 20.25 102 THR C O 1
ATOM 1828 N N . PRO C 1 92 ? 13.532 32.091 34.298 1.00 20.35 103 PRO C N 1
ATOM 1829 C CA . PRO C 1 92 ? 12.984 32.552 33.021 1.00 21.53 103 PRO C CA 1
ATOM 1830 C C . PRO C 1 92 ? 13.641 31.892 31.821 1.00 21.33 103 PRO C C 1
ATOM 1831 O O . PRO C 1 92 ? 14.788 31.447 31.893 1.00 21.97 103 PRO C O 1
ATOM 1835 N N . PHE C 1 93 ? 12.898 31.820 30.723 1.00 19.13 104 PHE C N 1
ATOM 1836 C CA . PHE C 1 93 ? 13.414 31.250 29.494 1.00 18.62 104 PHE C CA 1
ATOM 1837 C C . PHE C 1 93 ? 12.668 31.917 28.355 1.00 19.63 104 PHE C C 1
ATOM 1838 O O . PHE C 1 93 ? 11.561 32.428 28.538 1.00 18.51 104 PHE C O 1
ATOM 1846 N N . THR C 1 94 ? 13.284 31.942 27.186 1.00 18.68 105 THR C N 1
ATOM 1847 C CA . THR C 1 94 ? 12.648 32.551 26.035 1.00 22.52 105 THR C CA 1
ATOM 1848 C C . THR C 1 94 ? 12.030 31.462 25.177 1.00 21.11 105 THR C C 1
ATOM 1849 O O . THR C 1 94 ? 12.737 30.585 24.682 1.00 22.06 105 THR C O 1
ATOM 1853 N N . PRO C 1 95 ? 10.699 31.489 25.008 1.00 22.05 106 PRO C N 1
ATOM 1854 C CA . PRO C 1 95 ? 9.998 30.491 24.196 1.00 22.12 106 PRO C CA 1
ATOM 1855 C C . PRO C 1 95 ? 10.574 30.449 22.781 1.00 23.42 106 PRO C C 1
ATOM 1856 O O . PRO C 1 95 ? 10.759 31.492 22.150 1.00 23.56 106 PRO C O 1
ATOM 1860 N N . GLY C 1 96 ? 10.848 29.245 22.291 1.00 23.97 107 GLY C N 1
ATOM 1861 C CA . GLY C 1 96 ? 11.409 29.089 20.962 1.00 25.09 107 GLY C CA 1
ATOM 1862 C C . GLY C 1 96 ? 10.390 29.165 19.842 1.00 26.15 107 GLY C C 1
ATOM 1863 O O . GLY C 1 96 ? 10.756 29.324 18.683 1.00 27.64 107 GLY C O 1
ATOM 1864 N N . LYS C 1 97 ? 9.112 29.035 20.177 1.00 23.18 108 LYS C N 1
ATOM 1865 C CA . LYS C 1 97 ? 8.058 29.111 19.173 1.00 24.24 108 LYS C CA 1
ATOM 1866 C C . LYS C 1 97 ? 6.962 30.029 19.695 1.00 23.29 108 LYS C C 1
ATOM 1867 O O . LYS C 1 97 ? 6.273 29.702 20.664 1.00 22.44 108 LYS C O 1
ATOM 1873 N N . ILE C 1 98 ? 6.814 31.180 19.048 1.00 22.32 109 ILE C N 1
ATOM 1874 C CA . ILE C 1 98 ? 5.818 32.171 19.443 1.00 23.16 109 ILE C CA 1
ATOM 1875 C C . ILE C 1 98 ? 5.054 32.663 18.223 1.00 23.72 109 ILE C C 1
ATOM 1876 O O . ILE C 1 98 ? 5.657 33.058 17.232 1.00 24.83 109 ILE C O 1
ATOM 1881 N N . THR C 1 99 ? 3.729 32.641 18.288 1.00 24.76 110 THR C N 1
ATOM 1882 C CA . THR C 1 99 ? 2.923 33.099 17.164 1.00 26.76 110 THR C CA 1
ATOM 1883 C C . THR C 1 99 ? 2.064 34.298 17.563 1.00 27.70 110 THR C C 1
ATOM 1884 O O . THR C 1 99 ? 1.811 34.528 18.745 1.00 27.07 110 THR C O 1
ATOM 1888 N N . GLY C 1 100 ? 1.615 35.055 16.567 1.00 29.19 111 GLY C N 1
ATOM 1889 C CA . GLY C 1 100 ? 0.808 36.234 16.833 1.00 31.08 111 GLY C CA 1
ATOM 1890 C C . GLY C 1 100 ? 1.651 37.467 16.566 1.0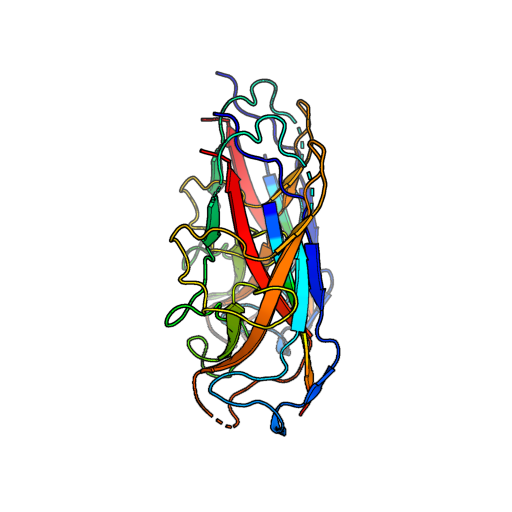0 32.35 111 GLY C C 1
ATOM 1891 O O . GLY C 1 100 ? 2.708 37.643 17.172 1.00 32.80 111 GLY C O 1
ATOM 1892 N N . ASN C 1 101 ? 1.197 38.319 15.651 1.00 34.48 112 ASN C N 1
ATOM 1893 C CA . ASN C 1 101 ? 1.937 39.528 15.301 1.00 36.42 112 ASN C CA 1
ATOM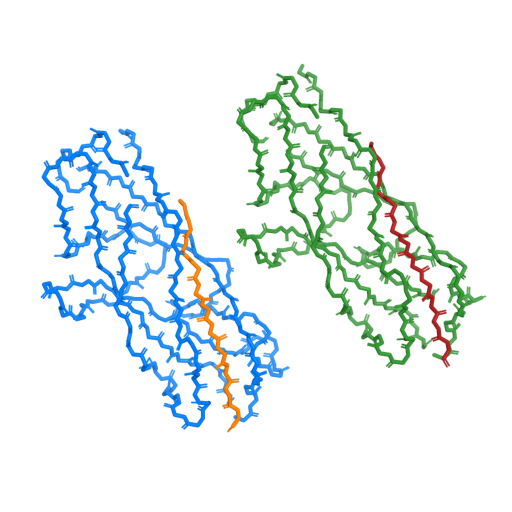 1894 C C . ASN C 1 101 ? 1.562 40.724 16.163 1.00 37.00 112 ASN C C 1
ATOM 1895 O O . ASN C 1 101 ? 2.340 41.672 16.298 1.00 37.45 112 ASN C O 1
ATOM 1900 N N . ASN C 1 102 ? 0.374 40.674 16.753 1.00 35.96 113 ASN C N 1
ATOM 1901 C CA . ASN C 1 102 ? -0.107 41.777 17.567 1.00 36.01 113 ASN C CA 1
ATOM 1902 C C . ASN C 1 102 ? 0.090 41.570 19.066 1.00 35.58 113 ASN C C 1
ATOM 1903 O O . ASN C 1 102 ? 1.158 41.141 19.504 1.00 38.15 113 ASN C O 1
ATOM 1908 N N . ALA C 1 103 ? -0.932 41.888 19.852 1.00 33.93 114 ALA C N 1
ATOM 1909 C CA . ALA C 1 103 ? -0.849 41.738 21.301 1.00 32.73 114 ALA C CA 1
ATOM 1910 C C . ALA C 1 103 ? -1.163 40.315 21.745 1.00 31.46 114 ALA C C 1
ATOM 1911 O O . ALA C 1 103 ? -0.707 39.873 22.799 1.00 31.02 114 ALA C O 1
ATOM 1913 N N . ASP C 1 104 ? -1.946 39.598 20.946 1.00 31.00 115 ASP C N 1
ATOM 1914 C CA . ASP C 1 104 ? -2.310 38.229 21.286 1.00 30.73 115 ASP C CA 1
ATOM 1915 C C . ASP C 1 104 ? -1.250 37.233 20.838 1.00 29.25 115 ASP C C 1
ATOM 1916 O O . ASP C 1 104 ? -1.123 36.928 19.648 1.00 27.38 115 ASP C O 1
ATOM 1921 N N . LYS C 1 105 ? -0.495 36.728 21.808 1.00 25.59 116 LYS C N 1
ATOM 1922 C CA . LYS C 1 105 ? 0.573 35.777 21.544 1.00 23.02 116 LYS C CA 1
ATOM 1923 C C . LYS C 1 105 ? 0.197 34.358 21.951 1.00 21.23 116 LYS C C 1
ATOM 1924 O O . LYS C 1 105 ? -0.633 34.144 22.835 1.00 20.93 116 LYS C O 1
ATOM 1930 N N . THR C 1 106 ? 0.819 33.390 21.288 1.00 20.46 117 THR C N 1
ATOM 1931 C CA . THR C 1 106 ? 0.608 31.983 21.589 1.00 18.20 117 THR C CA 1
ATOM 1932 C C . THR C 1 106 ? 1.989 31.343 21.563 1.00 17.36 117 THR C C 1
ATOM 1933 O O . THR C 1 106 ? 2.735 31.514 20.597 1.00 18.09 117 THR C O 1
ATOM 1937 N N . ILE C 1 107 ? 2.348 30.639 22.634 1.00 15.93 118 ILE C N 1
ATOM 1938 C CA . ILE C 1 107 ? 3.642 29.981 22.677 1.00 12.43 118 ILE C CA 1
ATOM 1939 C C . ILE C 1 107 ? 3.425 28.481 22.729 1.00 12.33 118 ILE C C 1
ATOM 1940 O O . ILE C 1 107 ? 2.404 28.008 23.228 1.00 13.47 118 ILE C O 1
ATOM 1945 N N . SER C 1 108 ? 4.391 27.738 22.210 1.00 11.57 119 SER C N 1
ATOM 1946 C CA . SER C 1 108 ? 4.308 26.288 22.196 1.00 13.12 119 SER C CA 1
ATOM 1947 C C . SER C 1 108 ? 5.358 25.690 23.116 1.00 11.07 119 SER C C 1
ATOM 1948 O O . SER C 1 108 ? 6.505 26.126 23.125 1.00 12.53 119 SER C O 1
ATOM 1951 N N . LEU C 1 109 ? 4.952 24.691 23.893 1.00 9.39 120 LEU C N 1
ATOM 1952 C CA . LEU C 1 109 ? 5.844 24.014 24.817 1.00 8.79 120 LEU C CA 1
ATOM 1953 C C . LEU C 1 109 ? 5.582 22.517 24.701 1.00 8.77 120 LEU C C 1
ATOM 1954 O O . LEU C 1 109 ? 4.635 22.090 24.038 1.00 8.65 120 LEU C O 1
ATOM 1959 N N . HIS C 1 110 ? 6.414 21.717 25.355 1.00 8.06 121 HIS C N 1
ATOM 1960 C CA . HIS C 1 110 ? 6.243 20.277 25.304 1.00 7.68 121 HIS C CA 1
ATOM 1961 C C . HIS C 1 110 ? 6.241 19.716 26.713 1.00 8.52 121 HIS C C 1
ATOM 1962 O O . HIS C 1 110 ? 6.904 20.249 27.602 1.00 6.83 121 HIS C O 1
ATOM 1969 N N . ALA C 1 111 ? 5.484 18.643 26.917 1.00 7.35 122 ALA C N 1
ATOM 1970 C CA . ALA C 1 111 ? 5.427 18.008 28.226 1.00 8.02 122 ALA C CA 1
ATOM 1971 C C . ALA C 1 111 ? 5.542 16.504 28.043 1.00 10.20 122 ALA C C 1
ATOM 1972 O O . ALA C 1 111 ? 5.114 15.959 27.018 1.00 9.41 122 ALA C O 1
ATOM 1974 N N . LYS C 1 112 ? 6.130 15.843 29.036 1.00 9.28 123 LYS C N 1
ATOM 1975 C CA . LYS C 1 112 ? 6.290 14.396 29.033 1.00 9.45 123 LYS C CA 1
ATOM 1976 C C . LYS C 1 112 ? 5.906 13.875 30.413 1.00 11.75 123 LYS C C 1
ATOM 1977 O O . LYS C 1 112 ? 6.045 14.587 31.408 1.00 10.09 123 LYS C O 1
ATOM 1983 N N . LEU C 1 113 ? 5.425 12.635 30.458 1.00 10.09 124 LEU C N 1
ATOM 1984 C CA . LEU C 1 113 ? 5.039 11.991 31.710 1.00 11.69 124 LEU C CA 1
ATOM 1985 C C . LEU C 1 113 ? 6.090 10.974 32.107 1.00 10.59 124 LEU C C 1
ATOM 1986 O O . LEU C 1 113 ? 6.511 10.156 31.288 1.00 12.80 124 LEU C O 1
ATOM 1991 N N . GLY C 1 114 ? 6.501 11.021 33.368 1.00 12.76 125 GLY C N 1
ATOM 1992 C CA . GLY C 1 114 ? 7.476 10.071 33.870 1.00 12.34 125 GLY C CA 1
ATOM 1993 C C . GLY C 1 114 ? 7.056 9.681 35.271 1.00 10.04 125 GLY C C 1
ATOM 1994 O O . GLY C 1 114 ? 5.910 9.918 35.662 1.00 9.04 125 GLY C O 1
ATOM 1995 N N . TYR C 1 115 ? 7.955 9.070 36.036 1.00 10.81 126 TYR C N 1
ATOM 1996 C CA . TYR C 1 115 ? 7.598 8.716 37.400 1.00 9.78 126 TYR C CA 1
ATOM 1997 C C . TYR C 1 115 ? 8.795 8.539 38.312 1.00 11.66 126 TYR C C 1
ATOM 1998 O O . TYR C 1 115 ? 9.917 8.299 37.864 1.00 10.64 126 TYR C O 1
ATOM 2007 N N . LYS C 1 116 ? 8.530 8.673 39.604 1.00 9.61 127 LYS C N 1
ATOM 2008 C CA . LYS C 1 116 ? 9.546 8.532 40.631 1.00 14.71 127 LYS C CA 1
ATOM 2009 C C . LYS C 1 116 ? 9.247 7.238 41.384 1.00 15.60 127 LYS C C 1
ATOM 2010 O O . LYS C 1 116 ? 8.090 6.922 41.646 1.00 15.13 127 LYS C O 1
ATOM 2016 N N . GLY C 1 117 ? 10.285 6.483 41.723 1.00 19.27 128 GLY C N 1
ATOM 2017 C CA . GLY C 1 117 ? 10.066 5.244 42.446 1.00 22.39 128 GLY C CA 1
ATOM 2018 C C . GLY C 1 117 ? 9.703 4.081 41.539 1.00 23.51 128 GLY C C 1
ATOM 2019 O O . GLY C 1 117 ? 10.122 4.042 40.383 1.00 25.31 128 GLY C O 1
ATOM 2020 N N . ASN C 1 118 ? 8.924 3.135 42.060 1.00 25.03 129 ASN C N 1
ATOM 2021 C CA . ASN C 1 118 ? 8.519 1.955 41.292 1.00 27.77 129 ASN C CA 1
ATOM 2022 C C . ASN C 1 118 ? 7.146 2.141 40.665 1.00 26.82 129 ASN C C 1
ATOM 2023 O O . ASN C 1 118 ? 6.206 2.556 41.337 1.00 25.38 129 ASN C O 1
ATOM 2036 N N . GLN C 1 120 ? 5.053 0.125 40.070 1.00 26.32 131 GLN C N 1
ATOM 2037 C CA . GLN C 1 120 ? 4.076 -0.754 40.700 1.00 27.30 131 GLN C CA 1
ATOM 2038 C C . GLN C 1 120 ? 3.346 -0.104 41.875 1.00 26.08 131 GLN C C 1
ATOM 2039 O O . GLN C 1 120 ? 2.336 -0.624 42.350 1.00 25.36 131 GLN C O 1
ATOM 2045 N N . ASN C 1 121 ? 3.847 1.038 42.334 1.00 23.07 132 ASN C N 1
ATOM 2046 C CA . ASN C 1 121 ? 3.219 1.750 43.436 1.00 20.41 132 ASN C CA 1
ATOM 2047 C C . ASN C 1 121 ? 2.302 2.869 42.949 1.00 19.80 132 ASN C C 1
ATOM 2048 O O . ASN C 1 121 ? 1.622 3.508 43.748 1.00 20.18 132 ASN C O 1
ATOM 2053 N N . LEU C 1 122 ? 2.280 3.100 41.640 1.00 18.83 133 LEU C N 1
ATOM 2054 C CA . LEU C 1 122 ? 1.441 4.145 41.071 1.00 17.83 133 LEU C CA 1
ATOM 2055 C C . LEU C 1 122 ? -0.032 3.821 41.252 1.00 19.22 133 LEU C C 1
ATOM 2056 O O . LEU C 1 122 ? -0.468 2.699 40.996 1.00 19.65 133 LEU C O 1
ATOM 2061 N N . ILE C 1 123 ? -0.797 4.807 41.701 1.00 19.12 134 ILE C N 1
ATOM 2062 C CA . ILE C 1 123 ? -2.224 4.615 41.916 1.00 21.22 134 ILE C CA 1
ATOM 2063 C C . ILE C 1 123 ? -2.978 5.000 40.651 1.00 21.42 134 ILE C C 1
ATOM 2064 O O . ILE C 1 123 ? -2.807 6.101 40.123 1.00 21.87 134 ILE C O 1
ATOM 2069 N N . ALA C 1 124 ? -3.813 4.086 40.167 1.00 20.73 135 ALA C N 1
ATOM 2070 C CA . ALA C 1 124 ? -4.590 4.330 38.962 1.00 22.93 135 ALA C CA 1
ATOM 2071 C C . ALA C 1 124 ? -5.760 5.261 39.255 1.00 24.25 135 ALA C C 1
ATOM 2072 O O . ALA C 1 124 ? -6.216 5.370 40.397 1.00 26.01 135 ALA C O 1
ATOM 2074 N N . GLY C 1 125 ? -6.239 5.938 38.218 1.00 22.81 136 GLY C N 1
ATOM 2075 C CA . GLY C 1 125 ? -7.351 6.848 38.400 1.00 22.73 136 GLY C CA 1
ATOM 2076 C C . GLY C 1 125 ? -7.009 8.258 37.963 1.00 23.50 136 GLY C C 1
ATOM 2077 O O . GLY C 1 125 ? -5.953 8.490 37.372 1.00 21.89 136 GLY C O 1
ATOM 2078 N N . PRO C 1 126 ? -7.897 9.224 38.237 1.00 23.28 137 PRO C N 1
ATOM 2079 C CA . PRO C 1 126 ? -7.687 10.622 37.868 1.00 22.17 137 PRO C CA 1
ATOM 2080 C C . PRO C 1 126 ? -6.480 11.243 38.544 1.00 22.78 137 PRO C C 1
ATOM 2081 O O . PRO C 1 126 ? -6.252 11.047 39.741 1.00 22.91 137 PRO C O 1
ATOM 2085 N N . PHE C 1 127 ? -5.708 11.996 37.769 1.00 21.50 138 PHE C N 1
ATOM 2086 C CA . PHE C 1 127 ? -4.552 12.680 38.310 1.00 21.31 138 PHE C CA 1
ATOM 20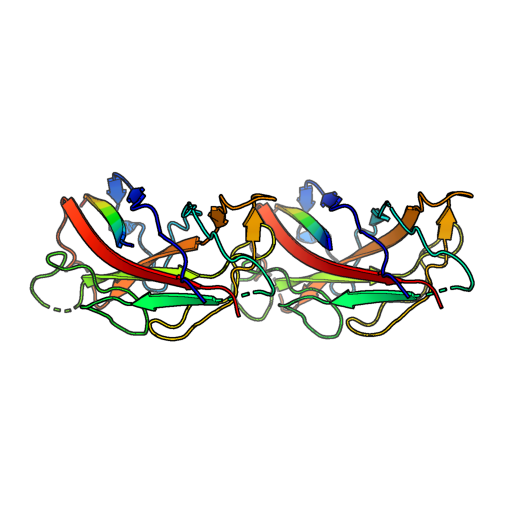87 C C . PHE C 1 127 ? -4.581 14.102 37.783 1.00 20.38 138 PHE C C 1
ATOM 2088 O O . PHE C 1 127 ? -5.067 14.357 36.681 1.00 19.09 138 PHE C O 1
ATOM 2096 N N . SER C 1 128 ? -4.084 15.031 38.583 1.00 20.83 139 SER C N 1
ATOM 2097 C CA . SER C 1 128 ? -4.073 16.420 38.173 1.00 21.64 139 SER C CA 1
ATOM 2098 C C . SER C 1 128 ? -3.019 17.188 38.932 1.00 21.10 139 SER C C 1
ATOM 2099 O O . SER C 1 128 ? -2.731 16.893 40.090 1.00 21.53 139 SER C O 1
ATOM 2102 N N . ALA C 1 129 ? -2.433 18.170 38.262 1.00 18.50 140 ALA C N 1
ATOM 2103 C CA . ALA C 1 129 ? -1.420 19.006 38.867 1.00 17.83 140 ALA C CA 1
ATOM 2104 C C . ALA C 1 129 ? -1.519 20.356 38.186 1.00 18.60 140 ALA C C 1
ATOM 2105 O O . ALA C 1 129 ? -2.017 20.465 37.060 1.00 19.48 140 ALA C O 1
ATOM 2107 N N . THR C 1 130 ? -1.065 21.389 38.874 1.00 19.08 141 THR C N 1
ATOM 2108 C CA . THR C 1 130 ? -1.128 22.722 38.319 1.00 20.21 141 THR C CA 1
ATOM 2109 C C . THR C 1 130 ? 0.204 23.412 38.466 1.00 19.98 141 THR C C 1
ATOM 2110 O O . THR C 1 130 ? 0.900 23.240 39.468 1.00 23.09 141 THR C O 1
ATOM 2114 N N . ALA C 1 131 ? 0.556 24.192 37.455 1.00 17.18 142 ALA C N 1
ATOM 2115 C CA . ALA C 1 131 ? 1.785 24.956 37.471 1.00 14.12 142 ALA C CA 1
ATOM 2116 C C . ALA C 1 131 ? 1.371 26.388 37.189 1.00 14.30 142 ALA C C 1
ATOM 2117 O O . ALA C 1 131 ? 0.350 26.630 36.543 1.00 13.41 142 ALA C O 1
ATOM 2119 N N . THR C 1 132 ? 2.156 27.336 37.681 1.00 12.25 143 THR C N 1
ATOM 2120 C CA . THR C 1 132 ? 1.872 28.741 37.448 1.00 13.23 143 THR C CA 1
ATOM 2121 C C . THR C 1 132 ? 2.817 29.191 36.351 1.00 12.01 143 THR C C 1
ATOM 2122 O O . THR C 1 132 ? 3.976 28.790 36.322 1.00 13.24 143 THR C O 1
ATOM 2126 N N . LEU C 1 133 ? 2.322 30.013 35.442 1.00 10.51 144 LEU C N 1
ATOM 2127 C CA . LEU C 1 133 ? 3.158 30.493 34.356 1.00 11.69 144 LEU C CA 1
ATOM 2128 C C . LEU C 1 133 ? 3.010 32.005 34.234 1.00 14.58 144 LEU C C 1
ATOM 2129 O O . LEU C 1 133 ? 1.896 32.533 34.156 1.00 16.23 144 LEU C O 1
ATOM 2134 N N . VAL C 1 134 ? 4.142 32.698 34.267 1.00 14.93 145 VAL C N 1
ATOM 2135 C CA . VAL C 1 134 ? 4.156 34.148 34.144 1.00 15.71 145 VAL C CA 1
ATOM 2136 C C . VAL C 1 134 ? 5.003 34.513 32.932 1.00 16.55 145 VAL C C 1
ATOM 2137 O O . VAL C 1 134 ? 5.968 33.820 32.607 1.00 16.88 145 VAL C O 1
ATOM 2141 N N . ALA C 1 135 ? 4.636 35.601 32.265 1.00 17.22 146 ALA C N 1
ATOM 2142 C CA . ALA C 1 135 ? 5.365 36.044 31.086 1.00 19.30 146 ALA C CA 1
ATOM 2143 C C . ALA C 1 135 ? 5.377 37.564 30.980 1.00 19.66 146 ALA C C 1
ATOM 2144 O O . ALA C 1 135 ? 4.398 38.229 31.319 1.00 20.59 146 ALA C O 1
ATOM 2146 N N . SER C 1 136 ? 6.493 38.102 30.501 1.00 21.02 147 SER C N 1
ATOM 2147 C CA . SER C 1 136 ? 6.647 39.544 30.321 1.00 24.11 147 SER C CA 1
ATOM 2148 C C . SER C 1 136 ? 7.788 39.787 29.342 1.00 25.17 147 SER C C 1
ATOM 2149 O O . SER C 1 136 ? 8.747 39.020 29.304 1.00 25.55 147 SER C O 1
ATOM 2152 N N . TYR C 1 137 ? 7.687 40.852 28.551 1.00 27.23 148 TYR C N 1
ATOM 2153 C CA . TYR C 1 137 ? 8.733 41.155 27.582 1.00 30.70 148 TYR C CA 1
ATOM 2154 C C . TYR C 1 137 ? 9.910 41.936 28.158 1.00 34.24 148 TYR C C 1
ATOM 2155 O O . TYR C 1 137 ? 9.734 42.918 28.886 1.00 34.83 148 TYR C O 1
ATOM 2164 N N . SER C 1 138 ? 11.110 41.468 27.818 1.00 38.21 149 SER C N 1
ATOM 2165 C CA . SER C 1 138 ? 12.370 42.055 28.266 1.00 40.71 149 SER C CA 1
ATOM 2166 C C . SER C 1 138 ? 12.317 42.573 29.699 1.00 42.40 149 SER C C 1
ATOM 2167 O O . SER C 1 138 ? 12.809 43.697 29.938 1.00 44.38 149 SER C O 1
ATOM 2171 N N . SER D 2 1 ? -2.993 32.294 33.966 1.00 32.78 1 SER D N 1
ATOM 2172 C CA . SER D 2 1 ? -1.709 32.222 34.720 1.00 31.14 1 SER D CA 1
ATOM 2173 C C . SER D 2 1 ? -1.456 30.808 35.226 1.00 28.95 1 SER D C 1
ATOM 2174 O O . SER D 2 1 ? -0.438 30.536 35.855 1.00 26.58 1 SER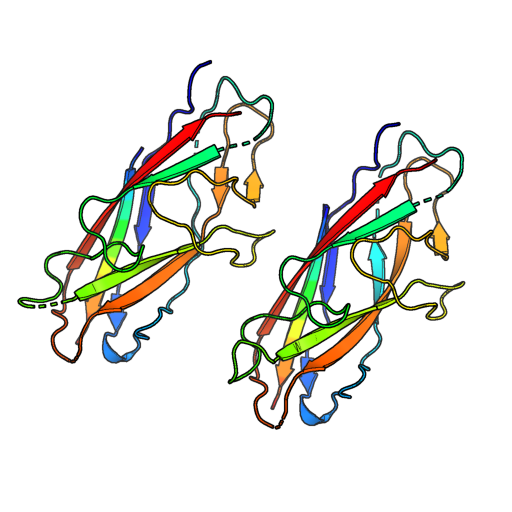 D O 1
ATOM 2177 N N . ASP D 2 2 ? -2.389 29.907 34.947 1.00 27.14 2 ASP D N 1
ATOM 2178 C CA . ASP D 2 2 ? -2.254 28.533 35.395 1.00 26.05 2 ASP D CA 1
ATOM 2179 C C . ASP D 2 2 ? -2.338 27.520 34.266 1.00 22.54 2 ASP D C 1
ATOM 2180 O O . ASP D 2 2 ? -3.106 27.677 33.315 1.00 22.14 2 ASP D O 1
ATOM 2185 N N . VAL D 2 3 ? -1.528 26.479 34.377 1.00 18.17 3 VAL D N 1
ATOM 2186 C CA . VAL D 2 3 ? -1.538 25.413 33.400 1.00 15.98 3 VAL D CA 1
ATOM 2187 C C . VAL D 2 3 ? -1.776 24.144 34.187 1.00 15.38 3 VAL D C 1
ATOM 2188 O O . VAL D 2 3 ? -0.977 23.776 35.052 1.00 13.67 3 VAL D O 1
ATOM 2192 N N . ALA D 2 4 ? -2.895 23.492 33.906 1.00 13.31 4 ALA D N 1
ATOM 2193 C CA . ALA D 2 4 ? -3.231 22.261 34.588 1.00 13.26 4 ALA D CA 1
ATOM 2194 C C . ALA D 2 4 ? -2.852 21.092 33.701 1.00 13.97 4 ALA D C 1
ATOM 2195 O O . ALA D 2 4 ? -2.985 21.154 32.482 1.00 15.11 4 ALA D O 1
ATOM 2197 N N . PHE D 2 5 ? -2.352 20.034 34.323 1.00 12.69 5 PHE D N 1
ATOM 2198 C CA . PHE D 2 5 ? -1.969 18.830 33.609 1.00 14.00 5 PHE D CA 1
ATOM 2199 C C . PHE D 2 5 ? -2.832 17.739 34.199 1.00 16.50 5 PHE D C 1
ATOM 2200 O O . PHE D 2 5 ? -2.828 17.540 35.410 1.00 20.14 5 PHE D O 1
ATOM 2208 N N . ARG D 2 6 ? -3.573 17.035 33.355 1.00 16.99 6 ARG D N 1
ATOM 2209 C CA . ARG D 2 6 ? -4.453 15.990 33.850 1.00 20.43 6 ARG D CA 1
ATOM 2210 C C . ARG D 2 6 ? -4.477 14.778 32.944 1.00 19.77 6 ARG D C 1
ATOM 2211 O O . ARG D 2 6 ? -3.988 14.808 31.813 1.00 17.88 6 ARG D O 1
ATOM 2219 N N . GLY D 2 7 ? -5.074 13.710 33.456 1.00 19.41 7 GLY D N 1
ATOM 2220 C CA . GLY D 2 7 ? -5.192 12.485 32.699 1.00 19.45 7 GLY D CA 1
ATOM 2221 C C . GLY D 2 7 ? -5.768 11.429 33.616 1.00 20.44 7 GLY D C 1
ATOM 2222 O O . GLY D 2 7 ? -6.219 11.746 34.714 1.00 20.42 7 GLY D O 1
ATOM 2223 N N . ASN D 2 8 ? -5.748 10.180 33.173 1.00 22.05 8 ASN D N 1
ATOM 2224 C CA . ASN D 2 8 ? -6.265 9.082 33.977 1.00 23.01 8 ASN D CA 1
ATOM 2225 C C . ASN D 2 8 ? -5.343 7.879 33.831 1.00 21.26 8 ASN D C 1
ATOM 2226 O O . ASN D 2 8 ? -5.142 7.356 32.734 1.00 20.95 8 ASN D O 1
ATOM 2231 N N . LEU D 2 9 ? -4.766 7.451 34.947 1.00 20.61 9 LEU D N 1
ATOM 2232 C CA . LEU D 2 9 ? -3.872 6.309 34.936 1.00 20.01 9 LEU D CA 1
ATOM 2233 C C . LEU D 2 9 ? -4.700 5.031 35.003 1.00 21.40 9 LEU D C 1
ATOM 2234 O O . LEU D 2 9 ? -5.653 4.938 35.785 1.00 21.01 9 LEU D O 1
ATOM 2239 N N . LEU D 2 10 ? -4.329 4.061 34.174 1.00 23.62 10 LEU D N 1
ATOM 2240 C CA . LEU D 2 10 ? -5.012 2.771 34.105 1.00 26.74 10 LEU D CA 1
ATOM 2241 C C . LEU D 2 10 ? -4.080 1.639 34.527 1.00 29.83 10 LEU D C 1
ATOM 2242 O O . LEU D 2 10 ? -2.900 1.647 34.181 1.00 29.46 10 LEU D O 1
ATOM 2247 N N . ASP D 2 11 ? -4.617 0.662 35.260 1.00 32.39 11 ASP D N 1
ATOM 2248 C CA . ASP D 2 11 ? -3.825 -0.481 35.722 1.00 35.67 11 ASP D CA 1
ATOM 2249 C C . ASP D 2 11 ? -3.515 -1.456 34.587 1.00 37.92 11 ASP D C 1
ATOM 2250 O O . ASP D 2 11 ? -3.738 -2.669 34.784 1.00 40.24 11 ASP D O 1
#

B-factor: mean 19.91, std 8.16, range [5.13, 44.38]

Foldseek 3Di:
DDWFDKDDDDDDLDDDDPVPAAQVFDSKDKDKIKFAQDAPAFKKAKAFDADDPQWHAWAPFFLDRNKHKTKWKAADAPNHTHHTHRHGDIDTHNAWDDPHRMIMGMIMITMHIGDDVGTDDDDTDGDMDMIGHHD/DDDDDDDDDDD/DDWFDKDDDDDDLDDDDPVVAAQVWDSKDKDKIKFAQDAPAFKKAKAFDDDDPQWHAWPPFAPPWEKTKWKAADAVNHTHHTDRHGGIDTHNDWDDPHRMIMGMIMMTMHIDDDVRTDDDDIDGDMDMIGGHD/DDDDDDDDDDD

CATH classification: 2.60.40.1090

Solvent-accessible surface area: 14523 Å² total

Nearest PDB structures (foldseek):
  1n12-assembly1_A  TM=1.007E+00  e=5.337E-24  Escherichia coli
  1n12-assembly2_C  TM=9.874E-01  e=5.193E-22  Escherichia coli
  1n0l-assembly1_B  TM=8.857E-01  e=2.363E-15  Escherichia coli
  1n0l-assembly2_D  TM=8.635E-01  e=3.612E-11  Escherichia coli
  1n12-assembly2_C  TM=1.008E+00  e=2.894E-23  Escherichia coli

GO terms:
  GO:0005515 protein binding (F, IPI)

Secondary structure (DSSP, 8-state):
-PPP-PPPEEEEEEEEEGGG--TT-EEEEEEEE---S------EEEE-SSEETTEEE-TT-BSSTT-EEEEEEEEEETTEEEEEPPTTS-B--S-EE-SSS--EEEEEEEEEEE----BPPEEEEEEEEEEE---/-EEEEEEEEE-/-----PPPEEEEEEEEEGGG--TT-EEEEEEEE---S------EEEE-SSEETTEEE-TTS----EEEEEEEEEETTEEEEEPPTTS-B--S-EE-SSS--EEEEEEEEEEE----PPPEEEEEEEEEEE---/-EEEEEEEEE-

Organism: Escherichia coli (NCBI:txid562)